Protein AF-A0A6A6F5T0-F1 (afdb_monomer_lite)

Sequence (197 aa):
MDLNMNFRDLNPSPGAATALRALEEAEMPKLSGIQIVRGHFSSSPIFSLLRKYRPALRSLKIESATLDKDVEMDTMLAVIRDELRMDQLVLECLEIRKRWDEVNAFHRPSLYRCMVMRREDGCFRSKAIGKLEDYSLGNDWVTVSGQLAVKLAVNEVMQRRESTLYDPRMTRKVTWCLELRCGRGMVEGLVGQGECC

Radius of gyration: 19.35 Å; chains: 1; bounding box: 38×43×64 Å

Foldseek 3Di:
DDPPPPPPDPPPDPVRVVVLVCLVPDDQDLPQEDAAAEEEDEQPRVLSSLQSNQVRHAEYAYAAYEYADLVSLVVVLCCQQPRHQYQWYKFFHYWYDDPPDTAQSLAAPVDHLPDWDDKDKDWDQDPVPRDIWIWIDGSGMIITGGRLRSNLSSLVSCVRRVHPPRDPVSDDPPDDDPDDPDPDDDDDDDDDDDDDD

Secondary structure (DSSP, 8-state):
-------TT-PPPHHHHHHHHHHHHSSS----EEEESSEEE-TTHHHHHHHHHTTT--EEEESSEEES-HHHHHHHHHIIIII---SEEEEESEEEE-SS-EEETTS-TTS-TT--PPPEEEEEE-TTT--EEEEEE-SSEEEEESHHHHHHHHHHHHHHTT-TT--TT---------S-S--S-------------

Structure (mmCIF, N/CA/C/O backbone):
data_AF-A0A6A6F5T0-F1
#
_entry.id   AF-A0A6A6F5T0-F1
#
loop_
_atom_site.group_PDB
_atom_site.id
_atom_site.type_symbol
_atom_site.label_atom_id
_atom_site.label_alt_id
_atom_site.label_comp_id
_atom_site.label_asym_id
_atom_site.label_entity_id
_atom_site.label_seq_id
_atom_site.pdbx_PDB_ins_code
_atom_site.Cartn_x
_atom_site.Cartn_y
_atom_site.Cartn_z
_atom_site.occupancy
_atom_site.B_iso_or_equiv
_atom_site.auth_seq_id
_atom_site.auth_comp_id
_atom_site.auth_asym_id
_atom_site.auth_atom_id
_atom_site.pdbx_PDB_model_num
ATOM 1 N N . MET A 1 1 ? 8.452 -21.183 -30.256 1.00 34.62 1 MET A N 1
ATOM 2 C CA . MET A 1 1 ? 7.608 -20.831 -29.095 1.00 34.62 1 MET A CA 1
ATOM 3 C C . MET A 1 1 ? 8.065 -19.462 -28.632 1.00 34.62 1 MET A C 1
ATOM 5 O O . MET A 1 1 ? 8.986 -19.368 -27.833 1.00 34.62 1 MET A O 1
ATOM 9 N N . ASP A 1 2 ? 7.498 -18.413 -29.223 1.00 28.89 2 ASP A N 1
ATOM 10 C CA . ASP A 1 2 ? 7.858 -17.026 -28.929 1.00 28.89 2 ASP A CA 1
ATOM 11 C C . ASP A 1 2 ? 7.069 -16.533 -27.715 1.00 28.89 2 ASP A C 1
ATOM 13 O O . ASP A 1 2 ? 5.942 -16.057 -27.833 1.00 28.89 2 ASP A O 1
ATOM 17 N N . LEU A 1 3 ? 7.661 -16.654 -26.526 1.00 38.09 3 LEU A N 1
ATOM 18 C CA . LEU A 1 3 ? 7.177 -15.989 -25.314 1.00 38.09 3 LEU A CA 1
ATOM 19 C C . LEU A 1 3 ? 7.697 -14.550 -25.292 1.00 38.09 3 LEU A C 1
ATOM 21 O O . LEU A 1 3 ? 8.477 -14.158 -24.433 1.00 38.09 3 LEU A O 1
ATOM 25 N N . ASN A 1 4 ? 7.267 -13.761 -26.271 1.00 34.03 4 ASN A N 1
ATOM 26 C CA . ASN A 1 4 ? 7.410 -12.315 -26.231 1.00 34.03 4 ASN A CA 1
ATOM 27 C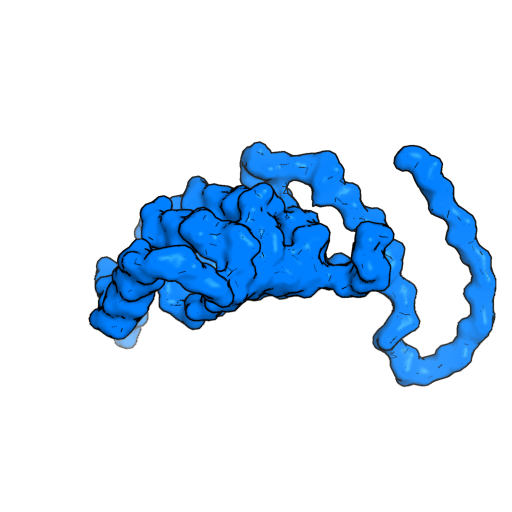 C . ASN A 1 4 ? 6.037 -11.735 -25.875 1.00 34.03 4 ASN A C 1
ATOM 29 O O . ASN A 1 4 ? 5.356 -11.151 -26.720 1.00 34.03 4 ASN A O 1
ATOM 33 N N . MET A 1 5 ? 5.598 -11.949 -24.625 1.00 36.91 5 MET A N 1
ATOM 34 C CA . MET A 1 5 ? 4.483 -11.198 -24.036 1.00 36.91 5 MET A CA 1
ATOM 35 C C . MET A 1 5 ? 4.949 -9.756 -23.822 1.00 36.91 5 MET A C 1
ATOM 37 O O . MET A 1 5 ? 5.223 -9.295 -22.721 1.00 36.91 5 MET A O 1
ATOM 41 N N . ASN A 1 6 ? 5.073 -9.038 -24.932 1.00 33.97 6 ASN A N 1
ATOM 42 C CA . ASN A 1 6 ? 5.155 -7.598 -24.942 1.00 33.97 6 ASN A CA 1
ATOM 43 C C . ASN A 1 6 ? 3.833 -7.077 -24.364 1.00 33.97 6 ASN A C 1
ATOM 45 O O . ASN A 1 6 ? 2.846 -6.963 -25.088 1.00 33.97 6 ASN A O 1
ATOM 49 N N . PHE A 1 7 ? 3.828 -6.702 -23.084 1.00 42.84 7 PHE A N 1
ATOM 50 C CA . PHE A 1 7 ? 2.846 -5.801 -22.463 1.00 42.84 7 PHE A CA 1
ATOM 51 C C . PHE A 1 7 ? 2.921 -4.388 -23.088 1.00 42.84 7 PHE A C 1
ATOM 53 O O . PHE A 1 7 ? 2.962 -3.375 -22.393 1.00 42.84 7 PHE A O 1
ATOM 60 N N . ARG A 1 8 ? 3.064 -4.295 -24.417 1.00 39.22 8 ARG A N 1
ATOM 61 C CA . ARG A 1 8 ? 3.399 -3.049 -25.108 1.00 39.22 8 ARG A CA 1
ATOM 62 C C . ARG A 1 8 ? 2.244 -2.071 -25.169 1.00 39.22 8 ARG A C 1
ATOM 64 O O . ARG A 1 8 ? 2.528 -0.890 -25.191 1.00 39.22 8 ARG A O 1
ATOM 71 N N . ASP A 1 9 ? 1.005 -2.524 -25.061 1.00 40.56 9 ASP A N 1
ATOM 72 C CA . ASP A 1 9 ? -0.154 -1.642 -25.102 1.00 40.56 9 ASP A CA 1
ATOM 73 C C . ASP A 1 9 ? -1.287 -2.250 -24.276 1.00 40.56 9 ASP A C 1
ATOM 75 O O . ASP A 1 9 ? -2.296 -2.704 -24.817 1.00 40.56 9 ASP A O 1
ATOM 79 N N . LEU A 1 10 ? -1.162 -2.263 -22.944 1.00 46.84 10 LEU A N 1
ATOM 80 C CA . LEU A 1 10 ? -2.368 -2.347 -22.119 1.00 46.84 10 LEU A CA 1
ATOM 81 C C . LEU A 1 10 ? -3.074 -0.990 -22.189 1.00 46.84 10 LEU A C 1
ATOM 83 O O . LEU A 1 10 ? -3.134 -0.248 -21.211 1.00 46.84 10 LEU A O 1
ATOM 87 N N . ASN A 1 11 ? -3.619 -0.670 -23.368 1.00 52.56 11 ASN A N 1
ATOM 88 C CA . ASN A 1 11 ? -4.754 0.231 -23.428 1.00 52.56 11 ASN A CA 1
ATOM 89 C C . ASN A 1 11 ? -5.765 -0.335 -22.428 1.00 52.56 11 ASN A C 1
ATOM 91 O O . ASN A 1 11 ? -6.111 -1.520 -22.543 1.00 52.56 11 ASN A O 1
A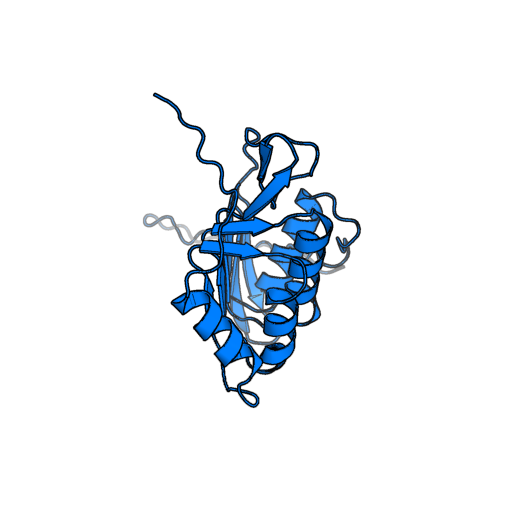TOM 95 N N . PRO A 1 12 ? -6.181 0.445 -21.412 1.00 56.88 12 PRO A N 1
ATOM 96 C CA . PRO A 1 12 ? -7.180 -0.029 -20.475 1.00 56.88 12 PRO A CA 1
ATOM 97 C C . PRO A 1 12 ? -8.348 -0.561 -21.297 1.00 56.88 12 PRO A C 1
ATOM 99 O O . PRO A 1 12 ? -8.740 0.062 -22.290 1.00 56.88 12 PRO A O 1
ATOM 102 N N . SER A 1 13 ? -8.864 -1.739 -20.930 1.00 63.62 13 SER A N 1
ATOM 103 C CA . SER A 1 13 ? -10.031 -2.276 -21.626 1.00 63.62 13 SER A CA 1
ATOM 104 C C . SER A 1 13 ? -11.096 -1.175 -21.677 1.00 63.62 13 SER A C 1
ATOM 106 O O . SER A 1 13 ? -11.184 -0.390 -20.727 1.00 63.62 13 SER A O 1
ATOM 108 N N . PRO A 1 14 ? -11.900 -1.068 -22.746 1.00 67.31 14 PRO A N 1
ATOM 109 C CA . PRO A 1 14 ? -12.893 -0.003 -22.844 1.00 67.31 14 PRO A CA 1
ATOM 110 C C . PRO A 1 14 ? -13.747 0.111 -21.573 1.00 67.31 14 PRO A C 1
ATOM 112 O O . PRO A 1 14 ? -13.961 1.207 -21.074 1.00 67.31 14 PRO A O 1
ATOM 115 N N . GLY A 1 15 ? -14.107 -1.027 -20.964 1.00 67.69 15 GLY A N 1
ATOM 116 C CA . GLY A 1 15 ? -14.786 -1.072 -19.667 1.00 67.69 15 GLY A CA 1
ATOM 117 C C . GLY A 1 15 ? -13.968 -0.510 -18.497 1.00 67.69 15 GLY A C 1
ATOM 118 O O . GLY A 1 15 ? -14.510 0.255 -17.705 1.00 67.69 15 GLY A O 1
ATOM 119 N N . ALA A 1 16 ? -12.674 -0.829 -18.387 1.00 67.88 16 ALA A N 1
ATOM 120 C CA . ALA A 1 16 ? -11.800 -0.277 -17.348 1.00 67.88 16 ALA A CA 1
ATOM 121 C C . ALA A 1 16 ? -11.568 1.233 -17.527 1.00 67.88 16 ALA A C 1
ATOM 123 O O . ALA A 1 16 ? -11.598 1.978 -16.550 1.00 67.88 16 ALA A O 1
ATOM 124 N N . ALA A 1 17 ? -11.397 1.696 -18.768 1.00 69.56 17 ALA A N 1
ATOM 125 C CA . ALA A 1 17 ? -11.260 3.114 -19.090 1.00 69.56 17 ALA A CA 1
ATOM 126 C C . ALA A 1 17 ? -12.544 3.891 -18.761 1.00 69.56 17 ALA A C 1
ATOM 128 O O . ALA A 1 17 ? -12.486 4.951 -18.140 1.00 69.56 17 ALA A O 1
ATOM 129 N N . THR A 1 18 ? -13.709 3.343 -19.127 1.00 74.75 18 THR A N 1
ATOM 130 C CA . THR A 1 18 ? -15.018 3.917 -18.790 1.00 74.75 18 THR A CA 1
ATOM 131 C C . THR A 1 18 ? -15.258 3.926 -17.283 1.00 74.75 18 THR A C 1
ATOM 133 O O . THR A 1 18 ? -15.743 4.926 -16.765 1.00 74.75 18 THR A O 1
ATOM 136 N N . ALA A 1 19 ? -14.892 2.863 -16.561 1.00 73.06 19 ALA A N 1
ATOM 137 C CA . ALA A 1 19 ? -15.034 2.808 -15.108 1.00 73.06 19 ALA A CA 1
ATOM 138 C C . ALA A 1 19 ? -14.135 3.832 -14.399 1.00 73.06 19 ALA A C 1
ATOM 140 O O . ALA A 1 19 ? -14.606 4.538 -13.510 1.00 73.06 19 ALA A O 1
ATOM 141 N N . LEU A 1 20 ? -12.870 3.962 -14.816 1.00 72.75 20 LEU A N 1
ATOM 142 C CA . LEU A 1 20 ? -11.959 4.982 -14.290 1.00 72.75 20 LEU A CA 1
ATOM 143 C C . LEU A 1 20 ? -12.499 6.390 -14.547 1.00 72.75 20 LEU A C 1
ATOM 145 O O . LEU A 1 20 ? -12.589 7.178 -13.611 1.00 72.75 20 LEU A O 1
ATOM 149 N N . ARG A 1 21 ? -12.955 6.671 -15.773 1.00 74.19 21 ARG A N 1
ATOM 150 C CA . ARG A 1 21 ? -13.548 7.968 -16.118 1.00 74.19 21 ARG A CA 1
ATOM 151 C C . ARG A 1 21 ? -14.811 8.259 -15.305 1.00 74.19 21 ARG A C 1
ATOM 153 O O . ARG A 1 21 ? -14.950 9.347 -14.763 1.00 74.19 21 ARG A O 1
ATOM 160 N N . ALA A 1 22 ? -15.697 7.277 -15.139 1.00 74.44 22 ALA A N 1
ATOM 161 C CA . ALA A 1 22 ? -16.888 7.425 -14.305 1.00 74.44 22 ALA A CA 1
ATOM 162 C C . ALA A 1 22 ? -16.526 7.724 -12.837 1.00 74.44 22 ALA A C 1
ATOM 164 O O . ALA A 1 22 ? -17.166 8.554 -12.195 1.00 74.44 22 ALA A O 1
ATOM 165 N N . LEU A 1 23 ? -15.471 7.097 -12.306 1.00 75.88 23 LEU A N 1
ATOM 166 C CA . LEU A 1 23 ? -14.960 7.380 -10.961 1.00 75.88 23 LEU A CA 1
ATOM 167 C C . LEU A 1 23 ? -14.308 8.767 -10.856 1.00 75.88 23 LEU A C 1
ATOM 169 O O . LEU A 1 23 ? -14.394 9.400 -9.798 1.00 75.88 23 LEU A O 1
ATOM 173 N N . GLU A 1 24 ? -13.674 9.251 -11.921 1.00 76.50 24 GLU A N 1
ATOM 174 C CA . GLU A 1 24 ? -13.080 10.590 -12.018 1.00 76.50 24 GLU A CA 1
ATOM 175 C C . GLU A 1 24 ? -14.134 11.697 -12.144 1.00 76.50 24 GLU A C 1
ATOM 177 O O . GLU A 1 24 ? -13.982 12.743 -11.514 1.00 76.50 24 GLU A O 1
ATOM 182 N N . GLU A 1 25 ? -15.235 11.451 -12.851 1.00 77.31 25 GLU A N 1
ATOM 183 C CA . GLU A 1 25 ? -16.300 12.431 -13.111 1.00 77.31 25 GLU A CA 1
ATOM 184 C C . GLU A 1 25 ? -17.400 12.444 -12.032 1.00 77.31 25 GLU A C 1
ATOM 186 O O . GLU A 1 25 ? -18.082 13.452 -11.867 1.00 77.31 25 GLU A O 1
ATOM 191 N N . ALA A 1 26 ? -17.562 11.373 -11.245 1.00 68.12 26 ALA A N 1
ATOM 192 C CA . ALA A 1 26 ? -18.602 11.310 -10.212 1.00 68.12 26 ALA A CA 1
ATOM 193 C C . ALA A 1 26 ? -18.397 12.336 -9.075 1.00 68.12 26 ALA A C 1
ATOM 195 O O . ALA A 1 26 ? -17.312 12.415 -8.490 1.00 68.12 26 ALA A O 1
ATOM 196 N N . GLU A 1 27 ? -19.439 13.078 -8.691 1.00 68.69 27 GLU A N 1
ATOM 197 C CA . GLU A 1 27 ? -19.433 13.900 -7.469 1.00 68.69 27 GLU A CA 1
ATOM 198 C C . GLU A 1 27 ? -19.286 13.022 -6.219 1.00 68.69 27 GLU A C 1
ATOM 200 O O . GLU A 1 27 ? -19.930 11.977 -6.135 1.00 68.69 27 GLU A O 1
ATOM 205 N N . MET A 1 28 ? -18.416 13.449 -5.283 1.00 63.62 28 MET A N 1
ATOM 206 C CA . MET A 1 28 ? -17.860 12.672 -4.155 1.00 63.62 28 MET A CA 1
ATOM 207 C C . MET A 1 28 ? -18.732 11.487 -3.699 1.00 63.62 28 MET A C 1
ATOM 209 O O . MET A 1 28 ? -19.586 11.630 -2.816 1.00 63.62 28 MET A O 1
ATOM 213 N N . PRO A 1 29 ? -18.482 10.284 -4.242 1.00 64.25 29 PRO A N 1
ATOM 214 C CA . PRO A 1 29 ? -19.171 9.092 -3.784 1.00 64.25 29 PRO A CA 1
ATOM 215 C C . PRO A 1 29 ? -18.705 8.680 -2.386 1.00 64.25 29 PRO A C 1
ATOM 217 O O . PRO A 1 29 ? -17.537 8.827 -2.022 1.00 64.25 29 PRO A O 1
ATOM 220 N N . LYS A 1 30 ? -19.604 8.023 -1.644 1.00 74.31 30 LYS A N 1
ATOM 221 C CA . LYS A 1 30 ? -19.308 7.236 -0.430 1.00 74.31 30 LYS A CA 1
ATOM 222 C C . LYS A 1 30 ? -18.529 5.948 -0.763 1.00 74.31 30 LYS A C 1
ATOM 224 O O . LYS A 1 30 ? -18.824 4.891 -0.209 1.00 74.31 30 LYS A O 1
ATOM 229 N N . LEU A 1 31 ? -17.596 5.998 -1.714 1.00 83.94 31 LEU A N 1
ATOM 230 C CA . LEU A 1 31 ? -16.834 4.827 -2.128 1.00 83.94 31 LEU A CA 1
ATOM 231 C C . LEU A 1 31 ? -15.866 4.456 -1.006 1.00 83.94 31 LEU A C 1
ATOM 233 O O . LEU A 1 31 ? -14.887 5.154 -0.745 1.00 83.94 31 LEU A O 1
ATOM 237 N N . SER A 1 32 ? -16.180 3.363 -0.321 1.00 90.62 32 SER A N 1
ATOM 238 C CA . SER A 1 32 ? -15.400 2.853 0.802 1.00 90.62 32 SER A CA 1
ATOM 239 C C . SER A 1 32 ? -14.396 1.781 0.393 1.00 90.62 32 SER A C 1
ATOM 241 O O . SER A 1 32 ? -13.495 1.490 1.177 1.00 90.62 32 SER A O 1
ATOM 243 N N . GLY A 1 33 ? -14.510 1.216 -0.811 1.00 92.00 33 GLY A N 1
ATOM 244 C CA . GLY A 1 33 ? -13.673 0.115 -1.277 1.00 92.00 33 GLY A CA 1
ATOM 245 C C . GLY A 1 33 ? -13.290 0.242 -2.747 1.00 92.00 33 GLY A C 1
ATOM 246 O O . GLY A 1 33 ? -14.137 0.566 -3.578 1.00 92.00 33 GLY A O 1
ATOM 247 N N . ILE A 1 34 ? -12.027 -0.042 -3.059 1.00 90.75 34 ILE A N 1
ATOM 248 C CA . ILE A 1 34 ? -11.510 -0.167 -4.426 1.00 90.75 34 ILE A CA 1
ATOM 249 C C . ILE A 1 34 ? -10.800 -1.514 -4.550 1.00 90.75 34 ILE A C 1
ATOM 251 O O . ILE A 1 34 ? -9.944 -1.840 -3.728 1.00 90.75 34 ILE A O 1
ATOM 255 N N . GLN A 1 35 ? -11.123 -2.269 -5.599 1.00 93.06 35 GLN A N 1
ATOM 256 C CA . GLN A 1 35 ? -10.405 -3.483 -5.977 1.00 93.06 35 GLN A CA 1
ATOM 257 C C . GLN A 1 35 ? -9.909 -3.363 -7.417 1.00 93.06 35 GLN A C 1
ATOM 259 O O . GLN A 1 35 ? -10.683 -3.066 -8.326 1.00 93.06 35 GLN A O 1
ATOM 264 N N . ILE A 1 36 ? -8.622 -3.623 -7.61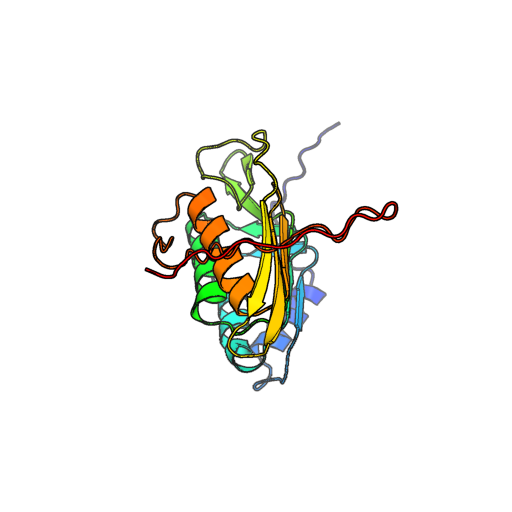7 1.00 88.81 36 ILE A N 1
ATOM 265 C CA . ILE A 1 36 ? -7.961 -3.642 -8.917 1.00 88.81 36 ILE A CA 1
ATOM 266 C C . ILE A 1 36 ? -7.299 -5.008 -9.076 1.00 88.81 36 ILE A C 1
ATOM 268 O O . ILE A 1 36 ? -6.330 -5.322 -8.395 1.00 88.81 36 ILE A O 1
ATOM 272 N N . VAL A 1 37 ? -7.835 -5.835 -9.970 1.00 88.62 37 VAL A N 1
ATOM 273 C CA . VAL A 1 37 ? -7.316 -7.195 -10.205 1.00 88.62 37 VAL A CA 1
ATOM 274 C C . VAL A 1 37 ? -6.035 -7.158 -11.039 1.00 88.62 37 VAL A C 1
ATOM 276 O O . VAL A 1 37 ? -5.063 -7.844 -10.747 1.00 88.62 37 VAL A O 1
ATOM 279 N N . ARG A 1 38 ? -6.022 -6.338 -12.092 1.00 85.38 38 ARG A N 1
ATOM 280 C CA . ARG A 1 38 ? -4.851 -6.135 -12.941 1.00 85.38 38 ARG A CA 1
ATOM 281 C C . ARG A 1 38 ? -4.837 -4.712 -13.474 1.00 85.38 38 ARG A C 1
ATOM 283 O O . ARG A 1 38 ? -5.868 -4.243 -13.957 1.00 85.38 38 ARG A O 1
ATOM 290 N N . GLY A 1 39 ? -3.694 -4.039 -13.421 1.00 79.19 39 GLY A N 1
ATOM 291 C CA . GLY A 1 39 ? -3.569 -2.682 -13.945 1.00 79.19 39 GLY A CA 1
ATOM 292 C C . GLY A 1 39 ? -2.146 -2.296 -14.322 1.00 79.19 39 GLY A C 1
ATOM 293 O O . GLY A 1 39 ? -1.179 -2.840 -13.805 1.00 79.19 39 GLY A O 1
ATOM 294 N N . HIS A 1 40 ? -2.031 -1.323 -15.219 1.00 81.94 40 HIS A N 1
ATOM 295 C CA . HIS A 1 40 ? -0.799 -0.564 -15.412 1.00 81.94 40 HIS A CA 1
ATOM 296 C C . HIS A 1 40 ? -1.027 0.827 -14.838 1.00 81.94 40 HIS A C 1
ATOM 298 O O . HIS A 1 40 ? -1.978 1.507 -15.232 1.00 81.94 40 HIS A O 1
ATOM 304 N N . PHE A 1 41 ? -0.200 1.240 -13.885 1.00 75.62 41 PHE A N 1
ATOM 305 C CA . PHE A 1 41 ? -0.320 2.538 -13.243 1.00 75.62 41 PHE A CA 1
ATOM 306 C C . PHE A 1 41 ? 0.787 3.457 -13.731 1.00 75.62 41 PHE A C 1
ATOM 308 O O . PHE A 1 41 ? 1.951 3.298 -13.378 1.00 75.62 41 PHE A O 1
ATOM 315 N N . SER A 1 42 ? 0.388 4.464 -14.501 1.00 69.38 42 SER A N 1
ATOM 316 C CA . SER A 1 42 ? 1.187 5.665 -14.698 1.00 69.38 42 SER A CA 1
ATOM 317 C C . SER A 1 42 ? 0.787 6.720 -13.661 1.00 69.38 42 SER A C 1
ATOM 319 O O . SER A 1 42 ? -0.330 6.715 -13.137 1.00 69.38 42 SER A O 1
ATOM 321 N N . SER A 1 43 ? 1.710 7.627 -13.352 1.00 63.62 43 SER A N 1
ATOM 322 C CA . SER A 1 43 ? 1.701 8.579 -12.224 1.00 63.62 43 SER A CA 1
ATOM 323 C C . SER A 1 43 ? 0.470 9.475 -12.004 1.00 63.62 43 SER A C 1
ATOM 325 O O . SER A 1 43 ? 0.490 10.269 -11.069 1.00 63.62 43 SER A O 1
ATOM 327 N N . SER A 1 44 ? -0.585 9.440 -12.818 1.00 66.38 44 SER A N 1
ATOM 328 C CA . SER A 1 44 ? -1.655 10.449 -12.747 1.00 66.38 44 SER A CA 1
ATOM 329 C C . SER A 1 44 ? -3.023 9.919 -12.291 1.00 66.38 44 SER A C 1
ATOM 331 O O . SER A 1 44 ? -3.559 10.466 -11.319 1.00 66.38 44 SER A O 1
ATOM 333 N N . PRO A 1 45 ? -3.598 8.854 -12.883 1.00 75.00 45 PRO A N 1
ATOM 334 C CA . PRO A 1 45 ? -5.006 8.533 -12.632 1.00 75.00 45 PRO A CA 1
ATOM 335 C C . PRO A 1 45 ? -5.243 7.910 -11.252 1.00 75.00 45 PRO A C 1
ATOM 337 O O . PRO A 1 45 ? -6.108 8.354 -10.496 1.00 75.00 45 PRO A O 1
ATOM 340 N N . ILE A 1 46 ? -4.428 6.922 -10.863 1.00 79.44 46 ILE A N 1
ATOM 341 C CA . ILE A 1 46 ? -4.646 6.185 -9.610 1.00 79.44 46 ILE A CA 1
ATOM 342 C C . ILE A 1 46 ? -4.426 7.066 -8.374 1.00 79.44 46 ILE A C 1
ATOM 344 O O . ILE A 1 46 ? -5.199 6.995 -7.423 1.00 79.44 46 ILE A O 1
ATOM 348 N N . PHE A 1 47 ? -3.431 7.958 -8.391 1.00 81.19 47 PHE A N 1
ATOM 349 C CA . PHE A 1 47 ? -3.177 8.865 -7.265 1.00 81.19 47 PHE A CA 1
ATOM 350 C C . PHE A 1 47 ? -4.263 9.925 -7.130 1.00 81.19 47 PHE A C 1
ATOM 352 O O . PHE A 1 47 ? -4.682 10.230 -6.012 1.00 81.19 47 PHE A O 1
ATOM 359 N N . SER A 1 48 ? -4.749 10.452 -8.257 1.00 82.25 48 SER A N 1
ATOM 360 C CA . SER A 1 48 ? -5.886 11.375 -8.273 1.00 82.25 48 SER A CA 1
ATOM 361 C C . SER A 1 48 ? -7.123 10.711 -7.679 1.00 82.25 48 SER A C 1
ATOM 363 O O . SER A 1 48 ? -7.806 11.304 -6.845 1.00 82.25 48 SER A O 1
ATOM 365 N N . LEU A 1 49 ? -7.352 9.443 -8.023 1.00 84.88 49 LEU A N 1
ATOM 366 C CA . LEU A 1 49 ? -8.456 8.653 -7.502 1.00 84.88 49 LEU A CA 1
ATOM 367 C C . LEU A 1 49 ? -8.316 8.410 -5.991 1.00 84.88 49 LEU A C 1
ATOM 369 O O . LEU A 1 49 ? -9.215 8.770 -5.232 1.00 84.88 49 LEU A O 1
ATOM 373 N N . LEU A 1 50 ? -7.177 7.899 -5.515 1.00 87.94 50 LEU A N 1
ATOM 374 C CA . LEU A 1 50 ? -6.945 7.686 -4.079 1.00 87.94 50 LEU A CA 1
ATOM 375 C C . LEU A 1 50 ? -7.138 8.976 -3.267 1.00 87.94 50 LEU A C 1
ATOM 377 O O . LEU A 1 50 ? -7.799 8.961 -2.228 1.00 87.94 50 LEU A O 1
ATOM 381 N N . ARG A 1 51 ? -6.633 10.112 -3.763 1.00 87.75 51 ARG A N 1
ATOM 382 C CA . ARG A 1 51 ? -6.809 11.418 -3.109 1.00 87.75 51 ARG A CA 1
ATOM 383 C C . ARG A 1 51 ? -8.253 11.905 -3.132 1.00 87.75 51 ARG A C 1
ATOM 385 O O . ARG A 1 51 ? -8.733 12.384 -2.107 1.00 87.75 51 ARG A O 1
ATOM 392 N N . LYS A 1 52 ? -8.962 11.747 -4.253 1.00 86.69 52 LYS A N 1
ATOM 393 C CA . LYS A 1 52 ? -10.382 12.112 -4.381 1.00 86.69 52 LYS A CA 1
ATOM 394 C C . LYS A 1 52 ? -11.246 11.367 -3.360 1.00 86.69 52 LYS A C 1
ATOM 396 O O . LYS A 1 52 ? -12.124 11.963 -2.743 1.00 86.69 52 LYS A O 1
ATOM 401 N N . TYR A 1 53 ? -10.963 10.084 -3.144 1.00 88.62 53 TYR A N 1
ATOM 402 C CA . TYR A 1 53 ? -11.731 9.222 -2.239 1.00 88.62 53 TYR A CA 1
ATOM 403 C C . TYR A 1 53 ? -11.175 9.141 -0.814 1.00 88.62 53 TYR A C 1
ATOM 405 O O . TYR A 1 53 ? -11.781 8.499 0.043 1.00 88.62 53 TYR A O 1
ATOM 413 N N . ARG A 1 54 ? -10.088 9.860 -0.513 1.00 90.06 54 ARG A N 1
ATOM 414 C CA . ARG A 1 54 ? -9.450 9.940 0.808 1.00 90.06 54 ARG A CA 1
ATOM 415 C C . ARG A 1 54 ? -10.407 9.996 2.013 1.00 90.06 54 ARG A C 1
ATOM 417 O O . ARG A 1 54 ? -10.157 9.266 2.976 1.00 90.06 54 ARG A O 1
ATOM 424 N N . PRO A 1 55 ? -11.471 10.830 2.048 1.00 88.88 55 PRO A N 1
ATOM 425 C CA . PRO A 1 55 ? -12.324 10.912 3.237 1.00 88.88 55 PRO A CA 1
ATOM 426 C C . PRO A 1 55 ? -13.126 9.626 3.502 1.00 88.88 55 PRO A C 1
ATOM 428 O O . PRO A 1 55 ? -13.368 9.285 4.667 1.00 88.88 55 PRO A O 1
ATOM 431 N N . ALA A 1 56 ? -13.507 8.896 2.449 1.00 90.94 56 ALA A N 1
ATOM 432 C CA . ALA A 1 56 ? -14.433 7.765 2.518 1.00 90.94 56 ALA A CA 1
ATOM 433 C C . ALA A 1 56 ? -13.761 6.395 2.344 1.00 90.94 56 ALA A C 1
ATOM 435 O O . ALA A 1 56 ? -14.285 5.411 2.861 1.00 90.94 56 ALA A O 1
ATOM 436 N N . LEU A 1 57 ? -12.610 6.326 1.671 1.00 92.62 57 LEU A N 1
ATOM 437 C CA . LEU A 1 57 ? -11.941 5.071 1.348 1.00 92.62 57 LEU A CA 1
ATOM 438 C C . LEU A 1 57 ? -11.455 4.361 2.620 1.00 92.62 57 LEU A C 1
ATOM 440 O O . LEU A 1 57 ? -10.739 4.939 3.444 1.00 92.62 57 LEU A O 1
ATOM 444 N N . ARG A 1 58 ? -11.877 3.105 2.783 1.00 94.94 58 ARG A N 1
ATOM 445 C CA . ARG A 1 58 ? -11.538 2.224 3.910 1.00 94.94 58 ARG A CA 1
ATOM 446 C C . ARG A 1 58 ? -10.854 0.933 3.475 1.00 94.94 58 ARG A C 1
ATOM 448 O O . ARG A 1 58 ? -10.134 0.363 4.281 1.00 94.94 58 ARG A O 1
ATOM 455 N N . SER A 1 59 ? -11.041 0.488 2.237 1.00 96.75 59 SER A N 1
ATOM 456 C CA . SER A 1 59 ? -10.451 -0.746 1.719 1.00 96.75 59 SER A CA 1
ATOM 457 C C . SER A 1 59 ? -9.822 -0.518 0.347 1.00 96.75 59 SER A C 1
ATOM 459 O O . SER A 1 59 ? -10.452 0.059 -0.543 1.00 96.75 59 SER A O 1
ATOM 461 N N . LEU A 1 60 ? -8.581 -0.968 0.176 1.00 95.81 60 LEU A N 1
ATOM 462 C CA . LEU A 1 60 ? -7.882 -0.981 -1.106 1.00 95.81 60 LEU A CA 1
ATOM 463 C C . LEU A 1 60 ? -7.281 -2.365 -1.338 1.00 95.81 60 LEU A C 1
ATOM 465 O O . LEU A 1 60 ? -6.469 -2.828 -0.538 1.00 95.81 60 LEU A O 1
ATOM 469 N N . LYS A 1 61 ? -7.652 -3.000 -2.450 1.00 96.56 61 LYS A N 1
ATOM 470 C CA . LYS A 1 61 ? -7.062 -4.254 -2.919 1.00 96.56 61 LYS A CA 1
ATOM 471 C C . LYS A 1 61 ? -6.478 -4.076 -4.316 1.00 96.56 61 LYS A C 1
ATOM 473 O O . LYS A 1 61 ? -7.192 -3.663 -5.224 1.00 96.56 61 LYS A O 1
ATOM 478 N N . ILE A 1 62 ? -5.208 -4.412 -4.495 1.00 93.75 62 ILE A N 1
ATOM 479 C CA . ILE A 1 62 ? -4.525 -4.438 -5.790 1.00 93.75 62 ILE A CA 1
ATOM 480 C C . ILE A 1 62 ? -3.851 -5.802 -5.915 1.00 93.75 62 ILE A C 1
ATOM 482 O O . ILE A 1 62 ? -2.953 -6.090 -5.138 1.00 93.75 62 ILE A O 1
ATOM 486 N N . GLU A 1 63 ? -4.308 -6.649 -6.836 1.00 92.81 63 GLU A N 1
ATOM 487 C CA . GLU A 1 63 ? -3.830 -8.041 -6.954 1.00 92.81 63 GLU A CA 1
ATOM 488 C C . GLU A 1 63 ? -2.620 -8.186 -7.884 1.00 92.81 63 GLU A C 1
ATOM 490 O O . GLU A 1 63 ? -1.796 -9.080 -7.727 1.00 92.81 63 GLU A O 1
ATOM 495 N N . SER A 1 64 ? -2.532 -7.324 -8.894 1.00 88.62 64 SER A N 1
ATOM 496 C CA . SER A 1 64 ? -1.412 -7.282 -9.824 1.00 88.62 64 SER A CA 1
ATOM 497 C C . SER A 1 64 ? -1.362 -5.909 -10.466 1.00 88.62 64 SER A C 1
ATOM 499 O O . SER A 1 64 ? -2.343 -5.455 -11.064 1.00 88.62 64 SER A O 1
ATOM 501 N N . ALA A 1 65 ? -0.232 -5.221 -10.350 1.00 87.00 65 ALA A N 1
ATOM 502 C CA . ALA A 1 65 ? -0.047 -3.990 -11.096 1.00 87.00 65 ALA A CA 1
ATOM 503 C C . ALA A 1 65 ? 1.411 -3.699 -11.409 1.00 87.00 65 ALA A C 1
ATOM 505 O O . ALA A 1 65 ? 2.305 -3.961 -10.606 1.00 87.00 65 ALA A O 1
ATOM 506 N N . THR A 1 66 ? 1.620 -3.081 -12.563 1.00 87.69 66 THR A N 1
ATOM 507 C CA . THR A 1 66 ? 2.931 -2.605 -12.993 1.00 87.69 66 THR A CA 1
ATOM 508 C C . THR A 1 66 ? 2.967 -1.084 -12.907 1.00 87.69 66 THR A C 1
ATOM 510 O O . THR A 1 66 ? 2.030 -0.412 -13.338 1.00 87.69 66 THR A O 1
ATOM 513 N N . LEU A 1 67 ? 4.042 -0.541 -12.341 1.00 87.44 67 LEU A N 1
ATOM 514 C CA . LEU A 1 67 ? 4.348 0.886 -12.300 1.00 87.44 67 LEU A CA 1
ATOM 515 C C . LEU A 1 67 ? 5.533 1.185 -13.217 1.00 87.44 67 LEU A C 1
ATOM 517 O O . LEU A 1 67 ? 6.427 0.351 -13.381 1.00 87.44 67 LEU A O 1
ATOM 521 N N . ASP A 1 68 ? 5.575 2.382 -13.795 1.00 85.00 68 ASP A N 1
ATOM 522 C CA . ASP A 1 68 ? 6.652 2.757 -14.714 1.00 85.00 68 ASP A CA 1
ATOM 523 C C . ASP A 1 68 ? 7.930 3.170 -13.972 1.00 85.00 68 ASP A C 1
ATOM 525 O O . ASP A 1 68 ? 9.029 3.071 -14.525 1.00 85.00 68 ASP A O 1
ATOM 529 N N . LYS A 1 69 ? 7.814 3.672 -12.733 1.00 85.75 69 LYS A N 1
ATOM 530 C CA . LYS A 1 69 ? 8.957 4.208 -11.975 1.00 85.75 69 LYS A CA 1
ATOM 531 C C . LYS A 1 69 ? 8.892 3.899 -10.480 1.00 85.75 69 LYS A C 1
ATOM 533 O O . LYS A 1 69 ? 7.835 3.953 -9.862 1.00 85.75 69 LYS A O 1
ATOM 538 N N . ASP A 1 70 ? 10.066 3.740 -9.863 1.00 86.69 70 ASP A N 1
ATOM 539 C CA . ASP A 1 70 ? 10.224 3.617 -8.402 1.00 86.69 70 ASP A CA 1
ATOM 540 C C . ASP A 1 70 ? 9.562 4.762 -7.620 1.00 86.69 70 ASP A C 1
ATOM 542 O O . ASP A 1 70 ? 8.909 4.526 -6.606 1.00 86.69 70 ASP A O 1
ATOM 546 N N . VAL A 1 71 ? 9.663 5.996 -8.125 1.00 87.62 71 VAL A N 1
ATOM 547 C CA . VAL A 1 71 ? 9.059 7.175 -7.482 1.00 87.62 71 VAL A CA 1
ATOM 548 C C . VAL A 1 71 ? 7.532 7.095 -7.404 1.00 87.62 71 VAL A C 1
ATOM 550 O O . VAL A 1 71 ? 6.933 7.638 -6.479 1.00 87.62 71 VAL A O 1
ATOM 553 N N . GLU A 1 72 ? 6.886 6.415 -8.351 1.00 88.38 72 GLU A N 1
ATOM 554 C CA . GLU A 1 72 ? 5.430 6.248 -8.367 1.00 88.38 72 GLU A CA 1
ATOM 555 C C . GLU A 1 72 ? 4.999 5.278 -7.271 1.00 88.38 72 GLU A C 1
ATOM 557 O O . GLU A 1 72 ? 4.034 5.552 -6.560 1.00 88.38 72 GLU A O 1
ATOM 562 N N . MET A 1 73 ? 5.762 4.200 -7.075 1.00 89.56 73 MET A N 1
ATOM 563 C CA . MET A 1 73 ? 5.530 3.257 -5.985 1.00 89.56 73 MET A CA 1
ATOM 564 C C . MET A 1 73 ? 5.673 3.950 -4.629 1.00 89.56 73 MET A C 1
ATOM 566 O O . MET A 1 73 ? 4.767 3.890 -3.799 1.00 89.56 73 MET A O 1
ATOM 570 N N . ASP A 1 74 ? 6.770 4.677 -4.430 1.00 91.12 74 ASP A N 1
ATOM 571 C CA . ASP A 1 74 ? 7.029 5.396 -3.182 1.00 91.12 74 ASP A CA 1
ATOM 572 C C . ASP A 1 74 ? 5.958 6.470 -2.913 1.00 91.12 74 ASP A C 1
ATOM 574 O O . ASP A 1 74 ? 5.487 6.613 -1.784 1.00 91.12 74 ASP A O 1
ATOM 578 N N . THR A 1 75 ? 5.494 7.164 -3.959 1.00 90.56 75 THR A N 1
ATOM 579 C CA . THR A 1 75 ? 4.385 8.129 -3.864 1.00 90.56 75 THR A CA 1
ATOM 580 C C . THR A 1 75 ? 3.075 7.442 -3.480 1.00 90.56 75 THR A C 1
ATOM 582 O O . THR A 1 75 ? 2.364 7.936 -2.605 1.00 90.56 75 THR A O 1
ATOM 585 N N . MET A 1 76 ? 2.752 6.297 -4.091 1.00 91.81 76 MET A N 1
ATOM 586 C CA . MET A 1 76 ? 1.553 5.526 -3.756 1.00 91.81 76 MET A CA 1
ATOM 587 C C . MET A 1 76 ? 1.553 5.114 -2.285 1.00 91.81 76 MET A C 1
ATOM 589 O O . MET A 1 76 ? 0.573 5.335 -1.574 1.00 91.81 76 MET A O 1
ATOM 593 N N . LEU A 1 77 ? 2.671 4.544 -1.830 1.00 93.81 77 LEU A N 1
ATOM 594 C CA . LEU A 1 77 ? 2.858 4.121 -0.449 1.00 93.81 77 LEU A CA 1
ATOM 595 C C . LEU A 1 77 ? 2.746 5.315 0.511 1.00 93.81 77 LEU A C 1
ATOM 597 O O . LEU A 1 77 ? 2.089 5.204 1.543 1.00 93.81 77 LEU A O 1
ATOM 601 N N . ALA A 1 78 ? 3.310 6.475 0.166 1.00 93.31 78 ALA A N 1
ATOM 602 C CA . ALA A 1 78 ? 3.200 7.679 0.988 1.00 93.31 78 ALA A CA 1
ATOM 603 C C . ALA A 1 78 ? 1.751 8.173 1.109 1.00 93.31 78 ALA A C 1
ATOM 605 O O . ALA A 1 78 ? 1.284 8.428 2.218 1.00 93.31 78 ALA A O 1
ATOM 606 N N . VAL A 1 79 ? 1.003 8.228 -0.000 1.00 93.38 79 VAL A N 1
ATOM 607 C CA . VAL A 1 79 ? -0.429 8.580 0.020 1.00 93.38 79 VAL A CA 1
ATOM 608 C C . VAL A 1 79 ? -1.201 7.611 0.919 1.00 93.38 79 VAL A C 1
ATOM 610 O O . VAL A 1 79 ? -1.978 8.037 1.773 1.00 93.38 79 VAL A O 1
ATOM 613 N N . ILE A 1 80 ? -0.948 6.309 0.775 1.00 94.56 80 ILE A N 1
ATOM 614 C CA . ILE A 1 80 ? -1.561 5.261 1.595 1.00 94.56 80 ILE A CA 1
ATOM 615 C C . ILE A 1 80 ? -1.260 5.452 3.091 1.00 94.56 80 ILE A C 1
ATOM 617 O O . ILE A 1 80 ? -2.177 5.363 3.907 1.00 94.56 80 ILE A O 1
ATOM 621 N N . ARG A 1 81 ? -0.001 5.720 3.455 1.00 95.00 81 ARG A N 1
ATOM 622 C CA . ARG A 1 81 ? 0.446 5.857 4.850 1.00 95.00 81 ARG A CA 1
ATOM 623 C C . ARG A 1 81 ? -0.062 7.140 5.509 1.00 95.00 81 ARG A C 1
ATOM 625 O O . ARG A 1 81 ? -0.506 7.117 6.660 1.00 95.00 81 ARG A O 1
ATOM 632 N N . ASP A 1 82 ? 0.037 8.257 4.797 1.00 93.69 82 ASP A N 1
ATOM 633 C CA . ASP A 1 82 ? -0.067 9.589 5.396 1.00 93.69 82 ASP A CA 1
ATOM 634 C C . ASP A 1 82 ? -1.441 10.223 5.184 1.00 93.69 82 ASP A C 1
ATOM 636 O O . ASP A 1 82 ? -1.948 10.926 6.064 1.00 93.69 82 ASP A O 1
ATOM 640 N N . GLU A 1 83 ? -2.067 9.963 4.037 1.00 93.38 83 GLU A N 1
ATOM 641 C CA . GLU A 1 83 ? -3.300 10.638 3.643 1.00 93.38 83 GLU A CA 1
ATOM 642 C C . GLU A 1 83 ? -4.554 9.788 3.882 1.00 93.38 83 GLU A C 1
ATOM 644 O O . GLU A 1 83 ? -5.592 10.325 4.289 1.00 93.38 83 GLU A O 1
ATOM 649 N N . LEU A 1 84 ? -4.478 8.475 3.640 1.00 93.12 84 LEU A N 1
ATOM 650 C CA . LEU A 1 84 ? -5.634 7.581 3.706 1.00 93.12 84 LEU A CA 1
ATOM 651 C C . LEU A 1 84 ? -5.873 7.034 5.123 1.00 93.12 84 LEU A C 1
ATOM 653 O O . LEU A 1 84 ? -4.953 6.762 5.890 1.00 93.12 84 LEU A O 1
ATOM 657 N N . ARG A 1 85 ? -7.149 6.845 5.478 1.00 92.00 85 ARG A N 1
ATOM 658 C CA . ARG A 1 85 ? -7.580 6.227 6.747 1.00 92.00 85 ARG A CA 1
ATOM 659 C C . ARG A 1 85 ? -8.196 4.857 6.474 1.00 92.00 85 ARG A C 1
ATOM 661 O O . ARG A 1 85 ? -9.399 4.682 6.646 1.00 92.00 85 ARG A O 1
ATOM 668 N N . MET A 1 86 ? -7.388 3.930 5.963 1.00 94.12 86 MET A N 1
ATOM 669 C CA . MET A 1 86 ? -7.858 2.611 5.528 1.00 94.12 86 MET A CA 1
ATOM 670 C C . MET A 1 86 ? -7.902 1.608 6.674 1.00 94.12 86 MET A C 1
ATOM 672 O O . MET A 1 86 ? -6.971 1.526 7.464 1.00 94.12 86 MET A O 1
ATOM 676 N N . ASP A 1 87 ? -8.966 0.818 6.722 1.00 95.38 87 ASP A N 1
ATOM 677 C CA . ASP A 1 87 ? -9.107 -0.320 7.625 1.00 95.38 87 ASP A CA 1
ATOM 678 C C . ASP A 1 87 ? -8.569 -1.610 6.991 1.00 95.38 87 ASP A C 1
ATOM 680 O O . ASP A 1 87 ? -8.260 -2.551 7.711 1.00 95.38 87 ASP A O 1
ATOM 684 N N . GLN A 1 88 ? -8.464 -1.676 5.661 1.00 97.50 88 GLN A N 1
ATOM 685 C CA . GLN A 1 88 ? -7.963 -2.845 4.942 1.00 97.50 88 GLN A CA 1
ATOM 686 C C . GLN A 1 88 ? -7.056 -2.439 3.782 1.00 97.50 88 GLN A C 1
ATOM 688 O O . GLN A 1 88 ? -7.385 -1.538 3.007 1.00 97.50 88 GLN A O 1
ATOM 693 N N . LEU A 1 89 ? -5.936 -3.143 3.646 1.00 97.94 89 LEU A N 1
ATOM 694 C CA . LEU A 1 89 ? -5.013 -2.995 2.527 1.00 97.94 89 LEU A CA 1
ATOM 695 C C . LEU A 1 89 ? -4.548 -4.374 2.073 1.00 97.94 89 LEU A C 1
ATOM 697 O O . LEU A 1 89 ? -4.043 -5.152 2.878 1.00 97.94 89 LEU A O 1
ATOM 701 N N . VAL A 1 90 ? -4.690 -4.649 0.783 1.00 97.56 90 VAL A N 1
ATOM 702 C CA . VAL A 1 90 ? -4.111 -5.822 0.130 1.00 97.56 90 VAL A CA 1
ATOM 703 C C . VAL A 1 90 ? -3.368 -5.348 -1.109 1.00 97.56 90 VAL A C 1
ATOM 705 O O . VAL A 1 90 ? -3.969 -4.752 -1.998 1.00 97.56 90 VAL A O 1
ATOM 708 N N . LEU A 1 91 ? -2.066 -5.589 -1.161 1.00 96.12 91 LEU A N 1
ATOM 709 C CA . LEU A 1 91 ? -1.233 -5.337 -2.329 1.00 96.12 91 LEU A CA 1
ATOM 710 C C . LEU A 1 91 ? -0.534 -6.645 -2.676 1.00 96.12 91 LEU A C 1
ATOM 712 O O . LEU A 1 91 ? 0.168 -7.185 -1.830 1.00 96.12 91 LEU A O 1
ATOM 716 N N . GLU A 1 92 ? -0.712 -7.146 -3.886 1.00 93.94 92 GLU A N 1
ATOM 717 C CA . GLU A 1 92 ? -0.110 -8.382 -4.383 1.00 93.94 92 GLU A CA 1
ATOM 718 C C . GLU A 1 92 ? 0.514 -8.110 -5.757 1.00 93.94 92 GLU A C 1
ATOM 720 O O . GLU A 1 92 ? 0.075 -7.215 -6.484 1.00 93.94 92 GLU A O 1
ATOM 725 N N . CYS A 1 93 ? 1.567 -8.859 -6.089 1.00 89.44 93 CYS A N 1
ATOM 726 C CA . CYS A 1 93 ? 2.229 -8.870 -7.397 1.00 89.44 93 CYS A CA 1
ATOM 727 C C . CYS A 1 93 ? 2.450 -7.462 -7.988 1.00 89.44 93 CYS A C 1
ATOM 729 O O . CYS A 1 93 ? 2.100 -7.198 -9.144 1.00 89.44 93 CYS A O 1
ATOM 731 N N . LEU A 1 94 ? 2.980 -6.541 -7.173 1.00 90.25 94 LEU A N 1
ATOM 732 C CA . LEU A 1 94 ? 3.325 -5.196 -7.623 1.00 90.25 94 LEU A CA 1
ATOM 733 C C . LEU A 1 94 ? 4.726 -5.179 -8.218 1.00 90.25 94 LEU A C 1
ATOM 735 O O . LEU A 1 94 ? 5.679 -5.671 -7.610 1.00 90.25 94 LEU A O 1
ATOM 739 N N . GLU A 1 95 ? 4.860 -4.569 -9.388 1.00 89.00 95 GLU A N 1
ATOM 740 C CA . GLU A 1 95 ? 6.091 -4.612 -10.167 1.00 89.00 95 GLU A CA 1
ATOM 741 C C . GLU A 1 95 ? 6.465 -3.247 -10.720 1.00 89.00 95 GLU A C 1
ATOM 743 O O . GLU A 1 95 ? 5.615 -2.403 -10.989 1.00 89.00 95 GLU A O 1
ATOM 748 N N . ILE A 1 96 ? 7.763 -3.034 -10.905 1.00 87.00 96 ILE A N 1
ATOM 749 C CA . ILE A 1 96 ? 8.314 -1.824 -11.500 1.00 87.00 96 ILE A CA 1
ATOM 750 C C . ILE A 1 96 ? 8.933 -2.205 -12.828 1.00 87.00 96 ILE A C 1
ATOM 752 O O . ILE A 1 96 ? 9.856 -3.026 -12.895 1.00 87.00 96 ILE A O 1
ATOM 756 N N . ARG A 1 97 ? 8.436 -1.577 -13.888 1.00 81.88 97 ARG A N 1
ATOM 757 C CA . ARG A 1 97 ? 8.932 -1.765 -15.240 1.00 81.88 97 ARG A CA 1
ATOM 758 C C . ARG A 1 97 ? 10.326 -1.161 -15.360 1.00 81.88 97 ARG A C 1
ATOM 760 O O . ARG A 1 97 ? 10.498 0.056 -15.325 1.00 81.88 97 ARG A O 1
ATOM 767 N N . LYS A 1 98 ? 11.340 -1.998 -15.571 1.00 72.12 98 LYS A N 1
ATOM 768 C CA . LYS A 1 98 ? 12.665 -1.557 -16.029 1.00 72.12 98 LYS A CA 1
ATOM 769 C C . LYS A 1 98 ? 12.851 -1.965 -17.486 1.00 72.12 98 LYS A C 1
ATOM 771 O O . LYS A 1 98 ? 12.152 -2.833 -17.994 1.00 72.12 98 LYS A O 1
ATOM 776 N N . ARG A 1 99 ? 13.780 -1.304 -18.192 1.00 62.69 99 ARG A N 1
ATOM 777 C CA . ARG A 1 99 ? 13.988 -1.467 -19.651 1.00 62.69 99 ARG A CA 1
ATOM 778 C C . ARG A 1 99 ? 14.088 -2.923 -20.123 1.00 62.69 99 ARG A C 1
ATOM 780 O O . ARG A 1 99 ? 13.747 -3.179 -21.272 1.00 62.69 99 ARG A O 1
ATOM 787 N N . TRP A 1 100 ? 14.572 -3.821 -19.268 1.00 58.44 100 TRP A N 1
ATOM 788 C CA . TRP A 1 100 ? 14.864 -5.209 -19.621 1.00 58.44 100 TRP A CA 1
ATOM 789 C C . TRP A 1 100 ? 14.238 -6.240 -18.679 1.00 58.44 100 TRP A C 1
ATOM 791 O O . TRP A 1 100 ? 14.265 -7.408 -19.029 1.00 58.44 100 TRP A O 1
ATOM 801 N N . ASP A 1 101 ? 13.658 -5.822 -17.545 1.00 63.41 101 ASP A N 1
ATOM 802 C CA . ASP A 1 101 ? 13.105 -6.716 -16.521 1.00 63.41 101 ASP A CA 1
ATOM 803 C C . ASP A 1 101 ? 12.018 -6.019 -15.687 1.00 63.41 101 ASP A C 1
ATOM 805 O O . ASP A 1 101 ? 12.052 -4.805 -15.465 1.00 63.41 101 ASP A O 1
ATOM 809 N N . GLU A 1 102 ? 11.083 -6.808 -15.169 1.00 65.56 102 GLU A N 1
ATOM 810 C CA . GLU A 1 102 ? 10.145 -6.406 -14.120 1.00 65.56 102 GLU A CA 1
ATOM 811 C C . GLU A 1 102 ? 10.749 -6.743 -12.755 1.00 65.56 102 GLU A C 1
ATOM 813 O O . GLU A 1 102 ? 11.094 -7.894 -12.468 1.00 65.56 102 GLU A O 1
ATOM 818 N N . VAL A 1 103 ? 10.898 -5.730 -11.902 1.00 80.56 103 VAL A N 1
ATOM 819 C CA . VAL A 1 103 ? 11.426 -5.900 -10.542 1.00 80.56 103 VAL A CA 1
ATOM 820 C C . VAL A 1 103 ? 10.276 -5.819 -9.548 1.00 80.56 103 VAL A C 1
ATOM 822 O O . VAL A 1 103 ? 9.412 -4.955 -9.671 1.00 80.56 103 VAL A O 1
ATOM 825 N N . ASN A 1 104 ? 10.275 -6.700 -8.550 1.00 81.06 104 ASN A N 1
ATOM 826 C CA . ASN A 1 104 ? 9.291 -6.679 -7.472 1.00 81.06 104 ASN A CA 1
ATOM 827 C C . ASN A 1 104 ? 9.307 -5.315 -6.751 1.00 81.06 104 ASN A C 1
ATOM 829 O O . ASN A 1 104 ? 10.346 -4.870 -6.255 1.00 81.06 104 ASN A O 1
ATOM 833 N N . ALA A 1 105 ? 8.146 -4.663 -6.684 1.00 84.81 105 ALA A N 1
ATOM 834 C CA . ALA A 1 105 ? 7.980 -3.323 -6.137 1.00 84.81 105 ALA A CA 1
ATOM 835 C C . ALA A 1 105 ? 8.086 -3.261 -4.605 1.00 84.81 105 ALA A C 1
ATOM 837 O O . ALA A 1 105 ? 8.132 -2.169 -4.052 1.00 84.81 105 ALA A O 1
ATOM 838 N N . PHE A 1 106 ? 8.159 -4.380 -3.891 1.00 86.12 106 PHE A N 1
ATOM 839 C CA . PHE A 1 106 ? 8.389 -4.402 -2.441 1.00 86.12 106 PHE A CA 1
ATOM 840 C C . PHE A 1 106 ? 9.864 -4.560 -2.062 1.00 86.12 106 PHE A C 1
ATOM 842 O O . PHE A 1 106 ? 10.202 -4.532 -0.879 1.00 86.12 106 PHE A O 1
ATOM 849 N N . HIS A 1 107 ? 10.751 -4.723 -3.045 1.00 82.38 107 HIS A N 1
ATOM 850 C CA . HIS A 1 107 ? 12.181 -4.930 -2.830 1.00 82.38 107 HIS A CA 1
ATOM 851 C C . HIS A 1 107 ? 12.999 -3.690 -3.194 1.00 82.38 107 HIS A C 1
ATOM 853 O O . HIS A 1 107 ? 12.535 -2.792 -3.903 1.00 82.38 107 HIS A O 1
ATOM 859 N N . ARG A 1 108 ? 14.252 -3.655 -2.725 1.00 75.94 108 ARG A N 1
ATOM 860 C CA . ARG A 1 108 ? 15.214 -2.624 -3.120 1.00 75.94 108 ARG A CA 1
ATOM 861 C C . ARG A 1 108 ? 15.379 -2.613 -4.651 1.00 75.94 108 ARG A C 1
ATOM 863 O O . ARG A 1 108 ? 15.571 -3.679 -5.242 1.00 75.94 108 ARG A O 1
ATOM 870 N N . PRO A 1 109 ? 15.425 -1.433 -5.298 1.00 65.44 109 PRO A N 1
ATOM 871 C CA . PRO A 1 109 ? 15.488 -1.319 -6.758 1.00 65.44 109 PRO A CA 1
ATOM 872 C C . PRO A 1 109 ? 16.672 -2.037 -7.431 1.00 65.44 109 PRO A C 1
ATOM 874 O O . PRO A 1 109 ? 16.619 -2.308 -8.630 1.00 65.44 109 PRO A O 1
ATOM 877 N N . SER A 1 110 ? 17.757 -2.305 -6.702 1.00 63.41 110 SER A N 1
ATOM 878 C CA . SER A 1 110 ? 18.972 -2.959 -7.206 1.00 63.41 110 SER A CA 1
ATOM 879 C C . SER A 1 110 ? 18.956 -4.489 -7.105 1.00 63.41 110 SER A C 1
ATOM 881 O O . SER A 1 110 ? 19.922 -5.126 -7.523 1.00 63.41 110 SER A O 1
ATOM 883 N N . LEU A 1 111 ? 17.904 -5.088 -6.542 1.00 61.25 111 LEU A N 1
ATOM 884 C CA . LEU A 1 111 ? 17.849 -6.516 -6.238 1.00 61.25 111 LEU A CA 1
ATOM 885 C C . LEU A 1 111 ? 16.886 -7.226 -7.200 1.00 61.25 111 LEU A C 1
ATOM 887 O O . LEU A 1 111 ? 15.733 -6.831 -7.350 1.00 61.25 111 LEU A O 1
ATOM 891 N N . TYR A 1 112 ? 17.370 -8.275 -7.868 1.00 57.66 112 TYR A N 1
ATOM 892 C CA . TYR A 1 112 ? 16.581 -9.080 -8.808 1.00 57.66 112 TYR A CA 1
ATOM 893 C C . TYR A 1 112 ? 15.449 -9.853 -8.103 1.00 57.66 112 TYR A C 1
ATOM 895 O O . TYR A 1 112 ? 15.516 -10.112 -6.899 1.00 57.66 112 TYR A O 1
ATOM 903 N N . ARG A 1 113 ? 14.443 -10.291 -8.885 1.00 55.88 113 ARG A N 1
ATOM 904 C CA . ARG A 1 113 ? 13.245 -11.072 -8.475 1.00 55.88 113 ARG A CA 1
ATOM 905 C C . ARG A 1 113 ? 13.525 -12.281 -7.557 1.00 55.88 113 ARG A C 1
ATOM 907 O O . ARG A 1 113 ? 12.601 -12.781 -6.930 1.00 55.88 113 ARG A O 1
ATOM 914 N N . CYS A 1 114 ? 14.766 -12.758 -7.468 1.00 56.38 114 CYS A N 1
ATOM 915 C CA . CYS A 1 114 ? 15.113 -14.035 -6.844 1.00 56.38 114 CYS A CA 1
ATOM 916 C C . CYS A 1 114 ? 15.432 -13.977 -5.342 1.00 56.38 114 CYS A C 1
ATOM 918 O O . CYS A 1 114 ? 15.701 -15.027 -4.759 1.00 56.38 114 CYS A O 1
ATOM 920 N N . MET A 1 115 ? 15.439 -12.803 -4.697 1.00 63.47 115 MET A N 1
ATOM 921 C CA . MET A 1 115 ? 15.635 -12.770 -3.245 1.00 63.47 115 MET A CA 1
ATOM 922 C C . MET A 1 115 ? 14.340 -13.037 -2.493 1.00 63.47 115 MET A C 1
ATOM 924 O O . MET A 1 115 ? 13.392 -12.261 -2.541 1.00 63.47 115 MET A O 1
ATOM 928 N N . VAL A 1 116 ? 14.342 -14.158 -1.777 1.00 69.75 116 VAL A N 1
ATOM 929 C CA . VAL A 1 116 ? 13.308 -14.519 -0.815 1.00 69.75 116 VAL A CA 1
ATOM 930 C C . VAL A 1 116 ? 13.561 -13.711 0.453 1.00 69.75 116 VAL A C 1
ATOM 932 O O . VAL A 1 116 ? 14.511 -13.974 1.191 1.00 69.75 116 VAL A O 1
ATOM 935 N N . MET A 1 117 ? 12.718 -12.713 0.694 1.00 73.19 117 MET A N 1
ATOM 936 C CA . MET A 1 117 ? 12.665 -11.993 1.958 1.00 73.19 117 MET A CA 1
ATOM 937 C C . MET A 1 117 ? 11.951 -12.854 3.002 1.00 73.19 117 MET A C 1
ATOM 939 O O . MET A 1 117 ? 11.132 -13.725 2.696 1.00 73.19 117 MET A O 1
ATOM 943 N N . ARG A 1 118 ? 12.278 -12.637 4.277 1.00 80.81 118 ARG A N 1
ATOM 944 C CA . ARG A 1 118 ? 11.544 -13.304 5.352 1.00 80.81 118 ARG A CA 1
ATOM 945 C C . ARG A 1 118 ? 10.136 -12.726 5.423 1.00 80.81 118 ARG A C 1
ATOM 947 O O . ARG A 1 118 ? 9.946 -11.515 5.331 1.00 80.81 118 ARG A O 1
ATOM 954 N N . ARG A 1 119 ? 9.160 -13.611 5.613 1.00 87.00 119 ARG A N 1
ATOM 955 C CA . ARG A 1 119 ? 7.806 -13.211 5.983 1.00 87.00 119 ARG A CA 1
ATOM 956 C C . ARG A 1 119 ? 7.861 -12.456 7.309 1.00 87.00 119 ARG A C 1
ATOM 958 O O . ARG A 1 119 ? 8.520 -12.907 8.245 1.00 87.00 119 ARG A O 1
ATOM 965 N N . GLU A 1 120 ? 7.155 -11.338 7.374 1.00 89.50 120 GLU A N 1
ATOM 966 C CA . GLU A 1 120 ? 6.988 -10.556 8.596 1.00 89.50 120 GLU A CA 1
ATOM 967 C C . GLU A 1 120 ? 5.505 -10.479 8.920 1.00 89.50 120 GLU A C 1
ATOM 969 O O . GLU A 1 120 ? 4.705 -10.046 8.096 1.00 89.50 120 GLU A O 1
ATOM 974 N N . ASP A 1 121 ? 5.148 -10.912 10.122 1.00 89.88 121 ASP A N 1
ATOM 975 C CA . ASP A 1 121 ? 3.797 -10.828 10.653 1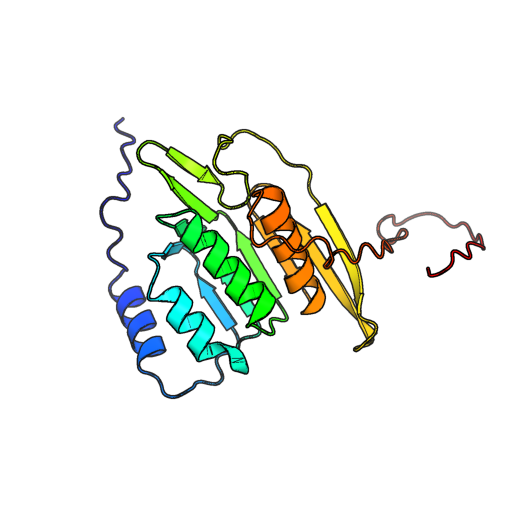.00 89.88 121 ASP A CA 1
ATOM 976 C C . ASP A 1 121 ? 3.815 -9.908 11.872 1.00 89.88 121 ASP A C 1
ATOM 978 O O . ASP A 1 121 ? 4.679 -10.029 12.746 1.00 89.88 121 ASP A O 1
ATOM 982 N N . GLY A 1 122 ? 2.849 -9.002 11.944 1.00 86.81 122 GLY A N 1
ATOM 983 C CA . GLY A 1 122 ? 2.635 -8.137 13.092 1.00 86.81 122 GLY A CA 1
ATOM 984 C C . GLY A 1 122 ? 1.185 -8.205 13.528 1.00 86.81 122 GLY A C 1
ATOM 985 O O . GLY A 1 122 ? 0.279 -8.219 12.706 1.00 86.81 122 GLY A O 1
ATOM 986 N N . CYS A 1 123 ? 0.955 -8.244 14.833 1.00 88.31 123 CYS A N 1
ATOM 987 C CA . CYS A 1 123 ? -0.383 -8.241 15.400 1.00 88.31 123 CYS A CA 1
ATOM 988 C C . CYS A 1 123 ? -0.328 -7.533 16.749 1.00 88.31 123 CYS A C 1
ATOM 990 O O . CYS A 1 123 ? 0.543 -7.814 17.577 1.00 88.31 123 CYS A O 1
ATOM 992 N N . PHE A 1 124 ? -1.215 -6.566 16.946 1.00 85.50 124 PHE A N 1
ATOM 993 C CA . PHE A 1 124 ? -1.244 -5.749 18.148 1.00 85.50 124 PHE A CA 1
ATOM 994 C C . PHE A 1 124 ? -2.646 -5.206 18.401 1.00 85.50 124 PHE A C 1
ATOM 996 O O . PHE A 1 124 ? -3.475 -5.060 17.507 1.00 85.50 124 PHE A O 1
ATOM 1003 N N . ARG A 1 125 ? -2.927 -4.868 19.659 1.00 84.44 125 ARG A N 1
ATOM 1004 C CA . ARG A 1 125 ? -4.183 -4.217 20.027 1.00 84.44 125 ARG A CA 1
ATOM 1005 C C . ARG A 1 125 ? -4.007 -2.705 20.008 1.00 84.44 125 ARG A C 1
ATOM 1007 O O . ARG A 1 125 ? -3.164 -2.154 20.718 1.00 84.44 125 ARG A O 1
ATOM 1014 N N . SER A 1 126 ? -4.825 -2.026 19.219 1.00 80.50 126 SER A N 1
ATOM 1015 C CA . SER A 1 126 ? -4.815 -0.572 19.130 1.00 80.50 126 SER A CA 1
ATOM 1016 C C . SER A 1 126 ? -5.317 0.048 20.429 1.00 80.50 126 SER A C 1
ATOM 1018 O O . SER A 1 126 ? -6.462 -0.166 20.827 1.00 80.50 126 SER A O 1
ATOM 1020 N N . LYS A 1 127 ? -4.470 0.838 21.103 1.00 77.75 127 LYS A N 1
ATOM 1021 C CA . LYS A 1 127 ? -4.823 1.480 22.384 1.00 77.75 127 LYS A CA 1
ATOM 1022 C C . LYS A 1 127 ? -6.024 2.426 22.262 1.00 77.75 127 LYS A C 1
ATOM 1024 O O . LYS A 1 127 ? -6.770 2.570 23.219 1.00 77.75 127 LYS A O 1
ATOM 1029 N N . ALA A 1 128 ? -6.205 3.058 21.101 1.00 76.19 128 ALA A N 1
ATOM 1030 C CA . ALA A 1 128 ? -7.247 4.062 20.891 1.00 76.19 128 ALA A CA 1
ATOM 1031 C C . ALA A 1 128 ? -8.651 3.457 20.737 1.00 76.19 128 ALA A C 1
ATOM 1033 O O . ALA A 1 128 ? -9.623 4.048 21.190 1.00 76.19 128 ALA A O 1
ATOM 1034 N N . ILE A 1 129 ? -8.758 2.293 20.090 1.00 77.31 129 ILE A N 1
ATOM 1035 C CA . ILE A 1 129 ? -10.048 1.672 19.737 1.00 77.31 129 ILE A CA 1
ATOM 1036 C C . ILE A 1 129 ? -10.265 0.302 20.389 1.00 77.31 129 ILE A C 1
ATOM 1038 O O . ILE A 1 129 ? -11.330 -0.287 20.236 1.00 77.31 129 ILE A O 1
ATOM 1042 N N . GLY A 1 130 ? -9.255 -0.245 21.068 1.00 79.75 130 GLY A N 1
ATOM 1043 C CA . GLY A 1 130 ? -9.300 -1.563 21.706 1.00 79.75 130 GLY A CA 1
ATOM 1044 C C . GLY A 1 130 ? -9.387 -2.749 20.738 1.00 79.75 130 GLY A C 1
ATOM 1045 O O . GLY A 1 130 ? -9.462 -3.889 21.193 1.00 79.75 130 GLY A O 1
ATOM 1046 N N . LYS A 1 131 ? -9.371 -2.509 19.421 1.00 87.31 131 LYS A N 1
ATOM 1047 C CA . LYS A 1 131 ? -9.464 -3.546 18.387 1.00 87.31 131 LYS A CA 1
ATOM 1048 C C . LYS A 1 131 ? -8.101 -4.157 18.085 1.00 87.31 131 LYS A C 1
ATOM 1050 O O . LYS A 1 131 ? -7.071 -3.492 18.208 1.00 87.31 131 LYS A O 1
ATOM 1055 N N . LEU A 1 132 ? -8.125 -5.433 17.714 1.00 90.38 132 LEU A N 1
ATOM 1056 C CA . LEU A 1 132 ? -6.969 -6.113 17.150 1.00 90.38 132 LEU A CA 1
ATOM 1057 C C . LEU A 1 132 ? -6.710 -5.552 15.751 1.00 90.38 132 LEU A C 1
ATOM 1059 O O . LEU A 1 132 ? -7.652 -5.381 14.979 1.00 90.38 132 LEU A O 1
ATOM 1063 N N . GLU A 1 133 ? -5.452 -5.257 15.469 1.00 93.56 133 GLU A N 1
ATOM 1064 C CA . GLU A 1 133 ? -4.964 -4.887 14.152 1.00 93.56 133 GLU A CA 1
ATOM 1065 C C . GLU A 1 133 ? -3.779 -5.792 13.815 1.00 93.56 133 GLU A C 1
ATOM 1067 O O . GLU A 1 133 ? -2.983 -6.145 14.693 1.00 93.56 133 GLU A O 1
ATOM 1072 N N . ASP A 1 134 ? -3.670 -6.178 12.554 1.00 94.25 134 ASP A N 1
ATOM 1073 C CA . ASP A 1 134 ? -2.663 -7.112 12.085 1.00 94.25 134 ASP A CA 1
ATOM 1074 C C . ASP A 1 134 ? -2.189 -6.762 10.680 1.00 94.25 134 ASP A C 1
ATOM 1076 O O . ASP A 1 134 ? -2.897 -6.148 9.880 1.00 94.25 134 ASP A O 1
ATOM 1080 N N . TYR A 1 135 ? -0.950 -7.133 10.398 1.00 95.06 135 TYR A N 1
ATOM 1081 C CA . TYR A 1 135 ? -0.373 -7.066 9.075 1.00 95.06 135 TYR A CA 1
ATOM 1082 C C . TYR A 1 135 ? 0.454 -8.314 8.808 1.00 95.06 135 TYR A C 1
ATOM 1084 O O . TYR A 1 135 ? 0.997 -8.945 9.717 1.00 95.06 135 TYR A O 1
ATOM 1092 N N . SER A 1 136 ? 0.614 -8.623 7.532 1.00 94.81 136 SER A N 1
ATOM 1093 C CA . SER A 1 136 ? 1.552 -9.622 7.073 1.00 94.81 136 SER A CA 1
ATOM 1094 C C . SER A 1 136 ? 2.170 -9.190 5.748 1.00 94.81 136 SER A C 1
ATOM 1096 O O . SER A 1 136 ? 1.478 -8.683 4.862 1.00 94.81 136 SER A O 1
ATOM 1098 N N . LEU A 1 137 ? 3.490 -9.328 5.650 1.00 93.38 137 LEU A N 1
ATOM 1099 C CA . LEU A 1 137 ? 4.287 -8.980 4.481 1.00 93.38 137 LEU A CA 1
ATOM 1100 C C . LEU A 1 137 ? 5.053 -10.210 4.004 1.00 93.38 137 LEU A C 1
ATOM 1102 O O . LEU A 1 137 ? 5.907 -10.742 4.722 1.00 93.38 137 LEU A O 1
ATOM 1106 N N . GLY A 1 138 ? 4.797 -10.618 2.768 1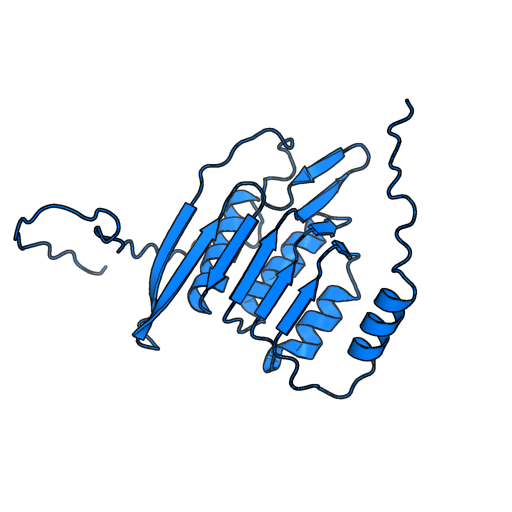.00 90.06 138 GLY A N 1
ATOM 1107 C CA . GLY A 1 138 ? 5.579 -11.621 2.057 1.00 90.06 138 GLY A CA 1
ATOM 1108 C C . GLY A 1 138 ? 6.589 -11.004 1.098 1.00 90.06 138 GLY A C 1
ATOM 1109 O O . GLY A 1 138 ? 6.962 -9.838 1.230 1.00 90.06 138 GLY A O 1
ATOM 1110 N N . ASN A 1 139 ? 7.037 -11.808 0.133 1.00 86.69 139 ASN A N 1
ATOM 1111 C CA . ASN A 1 139 ? 7.928 -11.351 -0.936 1.00 86.69 139 ASN A CA 1
ATOM 1112 C C . ASN A 1 139 ? 7.198 -10.415 -1.896 1.00 86.69 139 ASN A C 1
ATOM 1114 O O . ASN A 1 139 ? 7.698 -9.365 -2.270 1.00 86.69 139 ASN A O 1
ATOM 1118 N N . ASP A 1 140 ? 6.010 -10.815 -2.311 1.00 88.81 140 ASP A N 1
ATOM 1119 C CA . ASP A 1 140 ? 5.219 -10.230 -3.387 1.00 88.81 140 ASP A CA 1
ATOM 1120 C C . ASP A 1 140 ? 3.842 -9.784 -2.898 1.00 88.81 140 ASP A C 1
ATOM 1122 O O . ASP A 1 140 ? 2.957 -9.524 -3.710 1.00 88.81 140 ASP A O 1
ATOM 1126 N N . TRP A 1 141 ? 3.652 -9.677 -1.580 1.00 93.38 141 TRP A N 1
ATOM 1127 C CA . TRP A 1 141 ? 2.371 -9.289 -1.017 1.00 93.38 141 TRP A CA 1
ATOM 1128 C C . TRP A 1 141 ? 2.462 -8.558 0.321 1.00 93.38 141 TRP A C 1
ATOM 1130 O O . TRP A 1 141 ? 3.389 -8.745 1.112 1.00 93.38 141 TRP A O 1
ATOM 1140 N N . VAL A 1 142 ? 1.431 -7.761 0.583 1.00 96.19 142 VAL A N 1
ATOM 1141 C CA . VAL A 1 142 ? 1.158 -7.046 1.829 1.00 96.19 142 VAL A CA 1
ATOM 1142 C C . VAL A 1 142 ? -0.334 -7.178 2.109 1.00 96.19 142 VAL A C 1
ATOM 1144 O O . VAL A 1 142 ? -1.148 -6.762 1.291 1.00 96.19 142 VAL A O 1
ATOM 1147 N N . THR A 1 143 ? -0.707 -7.755 3.249 1.00 97.25 143 THR A N 1
ATOM 1148 C CA . THR A 1 143 ? -2.104 -7.855 3.704 1.00 97.25 143 THR A CA 1
ATOM 1149 C C . THR A 1 143 ? -2.224 -7.231 5.076 1.00 97.25 143 THR A C 1
ATOM 1151 O O . THR A 1 143 ? -1.413 -7.509 5.956 1.00 97.25 143 THR A O 1
ATOM 1154 N N . VAL A 1 144 ? -3.224 -6.376 5.261 1.00 97.06 144 VAL A N 1
ATOM 1155 C CA . VAL A 1 144 ? -3.359 -5.574 6.471 1.00 97.06 144 VAL A CA 1
ATOM 1156 C C . VAL A 1 144 ? -4.815 -5.390 6.865 1.00 97.06 144 VAL A C 1
ATOM 1158 O O . VAL A 1 144 ? -5.674 -5.146 6.015 1.00 97.06 144 VAL A O 1
ATOM 1161 N N . SER A 1 145 ? -5.056 -5.430 8.172 1.00 96.31 145 SER A N 1
ATOM 1162 C CA . SER A 1 145 ? -6.322 -5.136 8.827 1.00 96.31 145 SER A CA 1
ATOM 1163 C C . SER A 1 145 ? -6.079 -4.175 9.997 1.00 96.31 145 SER A C 1
ATOM 1165 O O . SER A 1 145 ? -5.433 -4.519 10.984 1.00 96.31 145 SER A O 1
ATOM 1167 N N . GLY A 1 146 ? -6.596 -2.951 9.887 1.00 94.50 146 GLY A N 1
ATOM 1168 C CA . GLY A 1 146 ? -6.478 -1.881 10.878 1.00 94.50 146 GLY A CA 1
ATOM 1169 C C . GLY A 1 146 ? -5.676 -0.665 10.401 1.00 94.50 146 GLY A C 1
ATOM 1170 O O . GLY A 1 146 ? -4.689 -0.786 9.679 1.00 94.50 146 GLY A O 1
ATOM 1171 N N . GLN A 1 147 ? -6.090 0.535 10.820 1.00 93.25 147 GLN A N 1
ATOM 1172 C CA . GLN A 1 147 ? -5.502 1.804 10.364 1.00 93.25 147 GLN A CA 1
ATOM 1173 C C . GLN A 1 147 ? -4.057 2.013 10.819 1.00 93.25 147 GLN A C 1
ATOM 1175 O O . GLN A 1 147 ? -3.239 2.537 10.062 1.00 93.25 147 GLN A O 1
ATOM 1180 N N . LEU A 1 148 ? -3.726 1.641 12.056 1.00 91.75 148 LEU A N 1
ATOM 1181 C CA . LEU A 1 148 ? -2.354 1.714 12.543 1.00 91.75 148 LEU A CA 1
ATOM 1182 C C . LEU A 1 148 ? -1.507 0.620 11.889 1.00 91.75 148 LEU A C 1
ATOM 1184 O O . LEU A 1 148 ? -0.357 0.885 11.539 1.00 91.75 148 LEU A O 1
ATOM 1188 N N . ALA A 1 149 ? -2.072 -0.570 11.670 1.00 93.31 149 ALA A N 1
ATOM 1189 C CA . ALA A 1 149 ? -1.380 -1.645 10.967 1.00 93.31 149 ALA A CA 1
ATOM 1190 C C . ALA A 1 149 ? -1.053 -1.250 9.523 1.00 93.31 149 ALA A C 1
ATOM 1192 O O . ALA A 1 149 ? 0.065 -1.507 9.085 1.00 93.31 149 ALA A O 1
ATOM 1193 N N . VAL A 1 150 ? -1.953 -0.547 8.817 1.00 95.12 150 VAL A N 1
ATOM 1194 C CA . VAL A 1 150 ? -1.692 -0.028 7.458 1.00 95.12 150 VAL A CA 1
ATOM 1195 C C . VAL A 1 150 ? -0.469 0.877 7.459 1.00 95.12 150 VAL A C 1
ATOM 1197 O O . VAL A 1 150 ? 0.440 0.683 6.655 1.00 95.12 150 VAL A O 1
ATOM 1200 N N . LYS A 1 151 ? -0.405 1.830 8.394 1.00 94.19 151 LYS A N 1
ATOM 1201 C CA . LYS A 1 151 ? 0.731 2.754 8.494 1.00 94.19 151 LYS A CA 1
ATOM 1202 C C . LYS A 1 151 ? 2.046 2.028 8.750 1.00 94.19 151 LYS A C 1
ATOM 1204 O O . LYS A 1 151 ? 3.038 2.325 8.090 1.00 94.19 151 LYS A O 1
ATOM 1209 N N . LEU A 1 152 ? 2.039 1.077 9.683 1.00 92.94 152 LEU A N 1
ATOM 1210 C CA . LEU A 1 152 ? 3.226 0.303 10.039 1.00 92.94 152 LEU A CA 1
ATOM 1211 C C . LEU A 1 152 ? 3.684 -0.580 8.880 1.00 92.94 152 LEU A C 1
ATOM 1213 O O . LEU A 1 152 ? 4.830 -0.464 8.467 1.00 92.94 152 LEU A O 1
ATOM 1217 N N . ALA A 1 153 ? 2.793 -1.390 8.308 1.00 94.44 153 ALA A N 1
ATOM 1218 C CA . ALA A 1 153 ? 3.123 -2.279 7.199 1.00 94.44 153 ALA A CA 1
ATOM 1219 C C . ALA A 1 153 ? 3.712 -1.504 6.014 1.00 94.44 153 ALA A C 1
ATOM 1221 O O . ALA A 1 153 ? 4.728 -1.894 5.451 1.00 94.44 153 ALA A O 1
ATOM 1222 N N . VAL A 1 154 ? 3.122 -0.360 5.669 1.00 95.50 154 VAL A N 1
ATOM 1223 C CA . VAL A 1 154 ? 3.610 0.479 4.568 1.00 95.50 154 VAL A CA 1
ATOM 1224 C C . VAL A 1 154 ? 4.970 1.100 4.889 1.00 95.50 154 VAL A C 1
ATOM 1226 O O . VAL A 1 154 ? 5.825 1.179 4.008 1.00 95.50 154 VAL A O 1
ATOM 1229 N N . ASN A 1 155 ? 5.212 1.495 6.141 1.00 95.06 155 ASN A N 1
ATOM 1230 C CA . ASN A 1 155 ? 6.520 1.983 6.567 1.00 95.06 155 ASN A CA 1
ATOM 1231 C C . ASN A 1 155 ? 7.597 0.879 6.524 1.00 95.06 155 ASN A C 1
ATOM 1233 O O . ASN A 1 155 ? 8.711 1.141 6.079 1.00 95.06 155 ASN A O 1
ATOM 1237 N N . GLU A 1 156 ? 7.261 -0.360 6.895 1.00 92.81 156 GLU A N 1
ATOM 1238 C CA . GLU A 1 156 ? 8.157 -1.524 6.766 1.00 92.81 156 GLU A CA 1
ATOM 1239 C C . GLU A 1 156 ? 8.458 -1.837 5.287 1.00 92.81 156 GLU A C 1
ATOM 1241 O O . GLU A 1 156 ? 9.610 -2.077 4.923 1.00 92.81 156 GLU A O 1
ATOM 1246 N N . VAL A 1 157 ? 7.469 -1.739 4.385 1.00 93.00 157 VAL A N 1
ATOM 1247 C CA . VAL A 1 157 ? 7.713 -1.833 2.929 1.00 93.00 157 VAL A CA 1
ATOM 1248 C C . VAL A 1 157 ? 8.699 -0.758 2.471 1.00 93.00 157 VAL A C 1
ATOM 1250 O O . VAL A 1 157 ? 9.639 -1.060 1.736 1.00 93.00 157 VAL A O 1
ATOM 1253 N N . MET A 1 158 ? 8.520 0.494 2.906 1.00 93.56 158 MET A N 1
ATOM 1254 C CA . MET A 1 158 ? 9.456 1.576 2.584 1.00 93.56 158 MET A CA 1
ATOM 1255 C C . MET A 1 158 ? 10.866 1.280 3.105 1.00 93.56 158 MET A C 1
ATOM 1257 O O . MET A 1 158 ? 11.834 1.549 2.394 1.00 93.56 158 MET A O 1
ATOM 1261 N N . GLN A 1 159 ? 10.993 0.676 4.291 1.00 92.06 159 GLN A N 1
ATOM 1262 C CA . GLN A 1 159 ? 12.280 0.237 4.828 1.00 92.06 159 GLN A CA 1
ATOM 1263 C C . GLN A 1 159 ? 12.929 -0.838 3.948 1.00 92.06 159 GLN A C 1
ATOM 1265 O O . GLN A 1 159 ? 14.094 -0.697 3.580 1.00 92.06 159 GLN A O 1
ATOM 1270 N N . ARG A 1 160 ? 12.180 -1.883 3.562 1.00 89.00 160 ARG A N 1
ATOM 1271 C CA . ARG A 1 160 ? 12.663 -2.971 2.683 1.00 89.00 160 ARG A CA 1
ATOM 1272 C C . ARG A 1 160 ? 13.127 -2.465 1.319 1.00 89.00 160 ARG A C 1
ATOM 1274 O O . ARG A 1 160 ? 14.077 -2.998 0.747 1.00 89.00 160 ARG A O 1
ATOM 1281 N N . ARG A 1 161 ? 12.455 -1.436 0.800 1.00 89.31 161 ARG A N 1
ATOM 1282 C CA . ARG A 1 161 ? 12.813 -0.757 -0.452 1.00 89.31 161 ARG A CA 1
ATOM 1283 C C . ARG A 1 161 ? 14.006 0.193 -0.313 1.00 89.31 161 ARG A C 1
ATOM 1285 O O . ARG A 1 161 ? 14.505 0.655 -1.334 1.00 89.31 161 ARG A O 1
ATOM 1292 N N . GLU A 1 162 ? 14.450 0.484 0.912 1.00 89.75 162 GLU A N 1
ATOM 1293 C CA . GLU A 1 162 ? 15.387 1.570 1.237 1.00 89.75 162 GLU A CA 1
ATOM 1294 C C . GLU A 1 162 ? 14.906 2.940 0.723 1.00 89.75 162 GLU A C 1
ATOM 1296 O O . GLU A 1 162 ? 15.693 3.774 0.270 1.00 89.75 162 GLU A O 1
ATOM 1301 N N . SER A 1 163 ? 13.592 3.173 0.768 1.00 90.62 163 SER A N 1
ATOM 1302 C CA . SER A 1 163 ? 13.009 4.449 0.363 1.00 90.62 163 SER A CA 1
ATOM 1303 C C . SER A 1 163 ? 13.445 5.562 1.314 1.00 90.62 163 SER A C 1
ATOM 1305 O O . SER A 1 163 ? 13.447 5.399 2.536 1.00 90.62 163 SER A O 1
ATOM 1307 N N . THR A 1 164 ? 13.730 6.743 0.766 1.00 92.56 164 THR A N 1
ATOM 1308 C CA . THR A 1 164 ? 14.020 7.953 1.554 1.00 92.56 164 THR A CA 1
ATOM 1309 C C . THR A 1 164 ? 12.810 8.448 2.349 1.00 92.56 164 THR A C 1
ATOM 1311 O O . THR A 1 164 ? 12.962 9.300 3.221 1.00 92.56 164 THR A O 1
ATOM 1314 N N . LEU A 1 165 ? 11.616 7.919 2.058 1.00 93.56 165 LEU A N 1
ATOM 1315 C CA . LEU A 1 165 ? 10.377 8.229 2.765 1.00 93.56 165 LEU A CA 1
ATOM 1316 C C . LEU A 1 165 ? 10.163 7.370 4.016 1.00 93.56 165 LEU A C 1
ATOM 1318 O O . LEU A 1 165 ? 9.209 7.630 4.748 1.00 93.56 165 LEU A O 1
ATOM 1322 N N . TYR A 1 166 ? 11.012 6.369 4.270 1.00 94.12 166 TYR A N 1
ATOM 1323 C CA . TYR A 1 166 ? 10.966 5.571 5.495 1.00 94.12 166 TYR A CA 1
ATOM 1324 C C . TYR A 1 166 ? 11.103 6.457 6.743 1.00 94.12 166 TYR A C 1
ATOM 1326 O O . TYR A 1 166 ? 12.035 7.255 6.853 1.00 94.12 166 TYR A O 1
ATOM 1334 N N . ASP A 1 167 ? 10.191 6.287 7.704 1.00 92.62 167 ASP A N 1
ATOM 1335 C CA . ASP A 1 167 ? 10.250 6.968 8.995 1.00 92.62 167 ASP A CA 1
ATOM 1336 C C . ASP A 1 167 ? 10.696 5.987 10.099 1.00 92.62 167 ASP A C 1
ATOM 1338 O O . ASP A 1 167 ? 9.892 5.159 10.545 1.00 92.62 167 ASP A O 1
ATOM 1342 N N . PRO A 1 168 ? 11.942 6.082 10.607 1.00 88.81 168 PRO A N 1
ATOM 1343 C CA . PRO A 1 168 ? 12.429 5.207 11.674 1.00 88.81 168 PRO A CA 1
ATOM 1344 C C . PRO A 1 168 ? 11.726 5.422 13.018 1.00 88.81 168 PRO A C 1
ATOM 1346 O O . PRO A 1 168 ? 11.877 4.606 13.921 1.00 88.81 168 PRO A O 1
ATOM 1349 N N . ARG A 1 169 ? 10.966 6.510 13.188 1.00 87.94 169 ARG A N 1
ATOM 1350 C CA . ARG A 1 169 ? 10.187 6.765 14.408 1.00 87.94 169 ARG A CA 1
ATOM 1351 C C . ARG A 1 169 ? 8.858 6.015 14.401 1.00 87.94 169 ARG A C 1
ATOM 1353 O O . ARG A 1 169 ? 8.245 5.843 15.454 1.00 87.94 169 ARG A O 1
ATOM 1360 N N . MET A 1 170 ? 8.413 5.545 1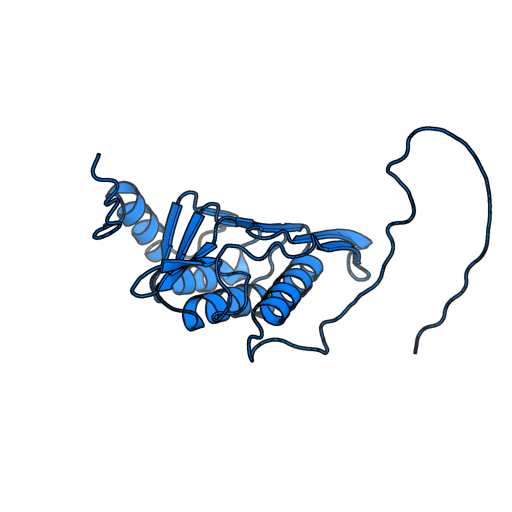3.236 1.00 83.44 170 MET A N 1
ATOM 1361 C CA . MET A 1 170 ? 7.166 4.803 13.059 1.00 83.44 170 MET A CA 1
ATOM 1362 C C . MET A 1 170 ? 7.381 3.292 13.247 1.00 83.44 170 MET A C 1
ATOM 1364 O O . MET A 1 170 ? 6.878 2.470 12.491 1.00 83.44 170 MET A O 1
ATOM 1368 N N . THR A 1 171 ? 8.119 2.914 14.291 1.00 65.81 171 THR A N 1
ATOM 1369 C CA . THR A 1 171 ? 8.348 1.520 14.680 1.00 65.81 171 THR A CA 1
ATOM 1370 C C . THR A 1 171 ? 7.632 1.247 15.998 1.00 65.81 171 THR A C 1
ATOM 1372 O O . THR A 1 171 ? 8.185 1.431 17.081 1.00 65.81 171 THR A O 1
ATOM 1375 N N . ARG A 1 172 ? 6.375 0.803 15.950 1.00 62.12 172 ARG A N 1
ATOM 1376 C CA . ARG A 1 172 ? 5.734 0.201 17.130 1.00 62.12 172 ARG A CA 1
ATOM 1377 C C . ARG A 1 172 ? 5.833 -1.312 17.026 1.00 62.12 172 ARG A C 1
ATOM 1379 O O . ARG A 1 172 ? 4.864 -1.978 16.682 1.00 62.12 172 ARG A O 1
ATOM 1386 N N . LYS A 1 173 ? 6.999 -1.865 17.364 1.00 53.62 173 LYS A N 1
ATOM 1387 C CA . LYS A 1 173 ? 7.106 -3.294 17.681 1.00 53.62 173 LYS A CA 1
ATOM 1388 C C . LYS A 1 173 ? 6.561 -3.515 19.088 1.00 53.62 173 LYS A C 1
ATOM 1390 O O . LYS A 1 173 ? 7.305 -3.566 20.056 1.00 53.62 173 LYS A O 1
ATOM 1395 N N . VAL A 1 174 ? 5.239 -3.591 19.206 1.00 47.38 174 VAL A N 1
ATOM 1396 C CA . VAL A 1 174 ? 4.607 -4.207 20.375 1.00 47.38 174 VAL A CA 1
ATOM 1397 C C . VAL A 1 174 ? 4.324 -5.649 19.984 1.00 47.38 174 VAL A C 1
ATOM 1399 O O . VAL A 1 174 ? 3.284 -5.958 19.411 1.00 47.38 174 VAL A O 1
ATOM 1402 N N . THR A 1 175 ? 5.300 -6.517 20.228 1.00 43.25 175 THR A N 1
ATOM 1403 C CA . THR A 1 175 ? 5.174 -7.955 20.003 1.00 43.25 175 THR A CA 1
ATOM 1404 C C . THR A 1 175 ? 4.271 -8.542 21.083 1.00 43.25 175 THR A C 1
ATOM 1406 O O . THR A 1 175 ? 4.730 -8.810 22.186 1.00 43.25 175 THR A O 1
ATOM 1409 N N . TRP A 1 176 ? 2.993 -8.763 20.778 1.00 41.62 176 TRP A N 1
ATOM 1410 C CA . TRP A 1 176 ? 2.186 -9.738 21.514 1.00 41.62 176 TRP A CA 1
ATOM 1411 C C . TRP A 1 176 ? 1.392 -10.590 20.528 1.00 41.62 176 TRP A C 1
ATOM 1413 O O . TRP A 1 176 ? 0.254 -10.295 20.179 1.00 41.62 176 TRP A O 1
ATOM 1423 N N . CYS A 1 177 ? 2.009 -11.692 20.122 1.00 42.88 177 CYS A N 1
ATOM 1424 C CA . CYS A 1 177 ? 1.301 -12.918 19.784 1.00 42.88 177 CYS A CA 1
ATOM 1425 C C . CYS A 1 177 ? 1.936 -14.042 20.601 1.00 42.88 177 CYS A C 1
ATOM 1427 O O . CYS A 1 177 ? 2.717 -14.836 20.087 1.00 42.88 177 CYS A O 1
ATOM 1429 N N . LEU A 1 178 ? 1.623 -14.071 21.900 1.00 37.84 178 LEU A N 1
ATOM 1430 C CA . LEU A 1 178 ? 1.683 -15.319 22.650 1.00 37.84 178 LEU A CA 1
ATOM 1431 C C . LEU A 1 178 ? 0.620 -16.249 22.054 1.00 37.84 178 LEU A C 1
ATOM 1433 O O . LEU A 1 178 ? -0.568 -15.934 22.057 1.00 37.84 178 LEU A O 1
ATOM 1437 N N . GLU A 1 179 ? 1.095 -17.346 21.472 1.00 40.38 179 GLU A N 1
ATOM 1438 C CA . GLU A 1 179 ? 0.494 -18.675 21.590 1.00 40.38 179 GLU A CA 1
ATOM 1439 C C . GLU A 1 179 ? -1.043 -18.756 21.550 1.00 40.38 179 GLU A C 1
ATOM 1441 O O . GLU A 1 179 ? -1.685 -19.047 22.550 1.00 40.38 179 GLU A O 1
ATOM 1446 N N . LEU A 1 180 ? -1.666 -18.598 20.378 1.00 39.34 180 LEU A N 1
ATOM 1447 C CA . LEU A 1 180 ? -3.049 -19.081 20.178 1.00 39.34 180 LEU A CA 1
ATOM 1448 C C . LEU A 1 180 ? -3.243 -19.897 18.893 1.00 39.34 180 LEU A C 1
ATOM 1450 O O . LEU A 1 180 ? -4.358 -20.078 18.409 1.00 39.34 180 LEU A O 1
ATOM 1454 N N . ARG A 1 181 ? -2.160 -20.475 18.361 1.00 39.28 181 ARG A N 1
ATOM 1455 C CA . ARG A 1 181 ? -2.240 -21.571 17.384 1.00 39.28 181 ARG A CA 1
ATOM 1456 C C . ARG A 1 181 ? -1.334 -22.732 17.779 1.00 39.28 181 ARG A C 1
ATOM 1458 O O . ARG A 1 181 ? -0.404 -23.074 17.066 1.00 39.28 181 ARG A O 1
ATOM 1465 N N . CYS A 1 182 ? -1.648 -23.371 18.898 1.00 33.62 182 CYS A N 1
ATOM 1466 C CA . CYS A 1 182 ? -1.410 -24.803 19.028 1.00 33.62 182 CYS A CA 1
ATOM 1467 C C . CYS A 1 182 ? -2.522 -25.397 19.892 1.00 33.62 182 CYS A C 1
ATOM 1469 O O . CYS A 1 182 ? -2.508 -25.329 21.117 1.00 33.62 182 CYS A O 1
ATOM 1471 N N . GLY A 1 183 ? -3.549 -25.930 19.233 1.00 40.38 183 GLY A N 1
ATOM 1472 C CA . GLY A 1 183 ? -4.520 -26.775 19.905 1.00 40.38 183 GLY A CA 1
ATOM 1473 C C . GLY A 1 183 ? -3.833 -28.062 20.346 1.00 40.38 183 GLY A C 1
ATOM 1474 O O . GLY A 1 183 ? -3.638 -28.942 19.515 1.00 40.38 183 GLY A O 1
ATOM 1475 N N . ARG A 1 184 ? -3.470 -28.135 21.632 1.00 41.28 184 ARG A N 1
ATOM 1476 C CA . ARG A 1 184 ? -3.497 -29.298 22.547 1.00 41.28 184 ARG A CA 1
ATOM 1477 C C . ARG A 1 184 ? -2.457 -29.097 23.651 1.00 41.28 184 ARG A C 1
ATOM 1479 O O . ARG A 1 184 ? -1.266 -29.128 23.378 1.00 41.28 184 ARG A O 1
ATOM 1486 N N . GLY A 1 185 ? -2.934 -29.022 24.891 1.00 35.09 185 GLY A N 1
ATOM 1487 C CA . GLY A 1 185 ? -2.117 -29.222 26.089 1.00 35.09 185 GLY A CA 1
ATOM 1488 C C . GLY A 1 185 ? -2.039 -27.997 26.993 1.00 35.09 185 GLY A C 1
ATOM 1489 O O . GLY A 1 185 ? -1.453 -26.990 26.627 1.00 35.09 185 GLY A O 1
ATOM 1490 N N . MET A 1 186 ? -2.640 -28.122 28.178 1.00 34.88 186 MET A N 1
ATOM 1491 C CA . MET A 1 186 ? -2.395 -27.302 29.370 1.00 34.88 186 MET A CA 1
ATOM 1492 C C . MET A 1 186 ? -0.899 -27.027 29.582 1.00 34.88 186 MET A C 1
ATOM 1494 O O . MET A 1 186 ? -0.142 -27.982 29.451 1.00 34.88 186 MET A O 1
ATOM 1498 N N . VAL A 1 187 ? -0.521 -25.823 30.039 1.00 36.56 187 VAL A N 1
ATOM 1499 C CA . VAL A 1 187 ? 0.029 -25.582 31.396 1.00 36.56 187 VAL A CA 1
ATOM 1500 C C . VAL A 1 187 ? -0.209 -24.109 31.786 1.00 36.56 187 VAL A C 1
ATOM 1502 O O . VAL A 1 187 ? -0.004 -23.205 30.983 1.00 36.56 187 VAL A O 1
ATOM 1505 N N . GLU A 1 188 ? -0.660 -23.880 33.019 1.00 42.09 188 GLU A N 1
ATOM 1506 C CA . GLU A 1 188 ? -0.679 -22.581 33.704 1.00 42.09 188 GLU A CA 1
ATOM 1507 C C . GLU A 1 188 ? 0.748 -22.052 33.956 1.00 42.09 188 GLU A C 1
ATOM 1509 O O . GLU A 1 188 ? 1.650 -22.824 34.275 1.00 42.09 188 GLU A O 1
ATOM 1514 N N . GLY A 1 189 ? 0.963 -20.732 33.899 1.00 35.84 189 GLY A N 1
ATOM 1515 C CA . GLY A 1 189 ? 2.237 -20.138 34.323 1.00 35.84 189 GLY A CA 1
ATOM 1516 C C . GLY A 1 189 ? 2.316 -18.622 34.145 1.00 35.84 189 GLY A C 1
ATOM 1517 O O . GLY A 1 189 ? 2.292 -18.114 33.033 1.00 35.84 189 GLY A O 1
ATOM 1518 N N . LEU A 1 190 ? 2.394 -17.913 35.270 1.00 39.31 190 LEU A N 1
ATOM 1519 C CA . LEU A 1 190 ? 2.460 -16.458 35.438 1.00 39.31 190 LEU A CA 1
ATOM 1520 C C . LEU A 1 190 ? 3.820 -15.817 35.062 1.00 39.31 190 LEU A C 1
ATOM 1522 O O . LEU A 1 190 ? 4.856 -16.472 35.057 1.00 39.31 190 LEU A O 1
ATOM 1526 N N . VAL A 1 191 ? 3.773 -14.475 35.002 1.00 38.22 191 VAL A N 1
ATOM 1527 C CA . VAL A 1 191 ? 4.825 -13.458 35.259 1.00 38.22 191 VAL A CA 1
ATOM 1528 C C . VAL A 1 191 ? 5.632 -12.942 34.060 1.00 38.22 191 VAL A C 1
ATOM 1530 O O . VAL A 1 191 ? 6.369 -13.666 33.404 1.00 38.22 191 VAL A O 1
ATOM 1533 N N . GLY A 1 192 ? 5.577 -11.616 33.877 1.00 31.67 192 GLY A N 1
ATOM 1534 C CA . GLY A 1 192 ? 6.534 -10.852 33.076 1.00 31.67 192 GLY A CA 1
ATOM 1535 C C . GLY A 1 192 ? 6.175 -9.370 32.953 1.00 31.67 192 GLY A C 1
ATOM 1536 O O . GLY A 1 192 ? 5.655 -8.948 31.926 1.00 31.67 192 GLY A O 1
ATOM 1537 N N . GLN A 1 193 ? 6.438 -8.590 34.009 1.00 40.44 193 GLN A N 1
ATOM 1538 C CA . GLN A 1 193 ? 6.585 -7.129 33.938 1.00 40.44 193 GLN A CA 1
ATOM 1539 C C . GLN A 1 193 ? 7.704 -6.757 32.948 1.00 40.44 193 GLN A C 1
ATOM 1541 O O . GLN A 1 193 ? 8.733 -7.426 32.906 1.00 40.44 193 GLN A O 1
ATOM 1546 N N . GLY A 1 194 ? 7.533 -5.668 32.197 1.00 29.80 194 GLY A N 1
ATOM 1547 C CA . GLY A 1 194 ? 8.590 -5.079 31.373 1.00 29.80 194 GLY A CA 1
ATOM 1548 C C . GLY A 1 194 ? 8.203 -3.674 30.927 1.00 29.80 194 GLY A C 1
ATOM 1549 O O . GLY A 1 194 ? 7.204 -3.492 30.236 1.00 29.80 194 GLY A O 1
ATOM 1550 N N . GLU A 1 195 ? 8.955 -2.699 31.420 1.00 34.19 195 GLU A N 1
ATOM 1551 C CA . GLU A 1 195 ? 8.625 -1.283 31.555 1.00 34.19 195 GLU A CA 1
ATOM 1552 C C . GLU A 1 195 ? 8.708 -0.472 30.252 1.00 34.19 195 GLU A C 1
ATOM 1554 O O . GLU A 1 195 ? 9.441 -0.790 29.317 1.00 34.19 195 GLU A O 1
ATOM 1559 N N . CYS A 1 196 ? 7.935 0.617 30.234 1.00 33.50 196 CYS A N 1
ATOM 1560 C CA . CYS A 1 196 ? 8.063 1.727 29.300 1.00 33.50 196 CYS A CA 1
ATOM 1561 C C . CYS A 1 196 ? 9.318 2.553 29.626 1.00 33.50 196 CYS A C 1
ATOM 1563 O O . CYS A 1 196 ? 9.455 2.996 30.765 1.00 33.50 196 CYS A O 1
ATOM 1565 N N . CYS A 1 197 ? 10.115 2.868 28.605 1.00 38.75 197 CYS A N 1
ATOM 1566 C CA . CYS A 1 197 ? 10.916 4.090 28.519 1.00 38.75 197 CYS A CA 1
ATOM 1567 C C . CYS A 1 197 ? 10.584 4.772 27.188 1.00 38.75 197 CYS A C 1
ATOM 1569 O O . CYS A 1 197 ? 10.502 4.044 26.170 1.00 38.75 197 CYS A O 1
#

pLDDT: mean 75.92, std 20.29, range [28.89, 97.94]

Organism: NCBI:txid717836